Protein AF-A0A0F8XKJ1-F1 (afdb_monomer_lite)

Radius of gyration: 26.82 Å; chains: 1; bounding box: 61×33×70 Å

Organism: NCBI:txid412755

pLDDT: mean 86.39, std 11.25, range [38.09, 97.25]

Sequence (242 aa):
MKNFGTLEYVLDNYSKTWSWKVTGSRAVSMVSKLIPESWYGEGPNEAIVPDSSENVKHLKWILERYPLDILSKSVWQRKSTISKRPKIILPKTEKLVRVNPGEQFRGKLLNFQKEGLDFLLKSSGNALLADEMGLGKTVQTLAYLASEKQAFPALVVAPLVTLNNWQREIGKFMKRKSRNGRLVENEVPTSTIIRRGKAEELGKFDFYIINYDLLFKRLNDLSQLDIRTIVCDEVQNLRSKT

Secondary structure (DSSP, 8-state):
-----EEEEEE-TTT-SEEEEEESHHHHHHHHHH-TT-EE-SSTTEEEEE--HHHHHHHHHHHHHS--EESSHHHHHHHHTTT-PPP--PPP-PPP--PPPPTTB-S---HHHHHHHHHHHHTTT-----PPTTS-HHHHHHHHHHH-TT--SEEEEE-TTTHHHHHHHHHHHB--B-TTS-B-TTPPPPEEEE---S--PPP--SEEEEEHHHHTTTHHHHTTS---EEEETTGGGGG---

Structure (mmCIF, N/CA/C/O backbone):
data_AF-A0A0F8XKJ1-F1
#
_entry.id   AF-A0A0F8XKJ1-F1
#
loop_
_atom_site.group_PDB
_atom_site.id
_atom_site.type_symbol
_atom_site.label_atom_id
_atom_site.label_alt_id
_atom_site.label_comp_id
_atom_site.label_asym_id
_atom_site.label_entity_id
_atom_site.label_seq_id
_atom_site.pdbx_PDB_ins_code
_atom_site.Cartn_x
_atom_site.Cartn_y
_atom_site.Cartn_z
_atom_site.occupancy
_atom_site.B_iso_or_equiv
_atom_site.auth_seq_id
_atom_site.auth_comp_id
_atom_site.auth_asym_id
_atom_site.auth_atom_id
_atom_site.pdbx_PDB_model_num
ATOM 1 N N . MET A 1 1 ? 40.646 6.906 -35.166 1.00 49.91 1 MET A N 1
ATOM 2 C CA . MET A 1 1 ? 39.868 5.814 -34.537 1.00 49.91 1 MET A CA 1
ATOM 3 C C . MET A 1 1 ? 39.286 4.979 -35.665 1.00 49.91 1 MET A C 1
ATOM 5 O O . MET A 1 1 ? 38.701 5.567 -36.563 1.00 49.91 1 MET A O 1
ATOM 9 N N . LYS A 1 2 ? 39.546 3.666 -35.722 1.00 56.91 2 LYS A N 1
ATOM 10 C CA . LYS A 1 2 ? 39.001 2.825 -36.802 1.00 56.91 2 LYS A CA 1
ATOM 11 C C . LYS A 1 2 ? 37.492 2.717 -36.602 1.00 56.91 2 LYS A C 1
ATOM 13 O O . LYS A 1 2 ? 37.061 2.283 -35.541 1.00 56.91 2 LYS A O 1
ATOM 18 N N . ASN A 1 3 ? 36.728 3.149 -37.596 1.00 64.56 3 ASN A N 1
ATOM 19 C CA . ASN A 1 3 ? 35.278 3.053 -37.592 1.00 64.56 3 ASN A CA 1
ATOM 20 C C . ASN A 1 3 ? 34.878 1.568 -37.575 1.00 64.56 3 ASN A C 1
ATOM 22 O O . ASN A 1 3 ? 35.320 0.811 -38.442 1.00 64.56 3 ASN A O 1
ATOM 26 N N . PHE A 1 4 ? 34.129 1.126 -36.561 1.00 78.69 4 PHE A N 1
ATOM 27 C CA . PHE A 1 4 ? 33.754 -0.288 -36.414 1.00 78.69 4 PHE A CA 1
ATOM 28 C C . PHE A 1 4 ? 32.542 -0.669 -37.271 1.00 78.69 4 PHE A C 1
ATOM 30 O O . PHE A 1 4 ? 32.285 -1.863 -37.455 1.00 78.69 4 PHE A O 1
ATOM 37 N N . GLY A 1 5 ? 31.838 0.329 -37.809 1.00 88.25 5 GLY A N 1
ATOM 38 C CA . GLY A 1 5 ? 30.607 0.151 -38.559 1.00 88.25 5 GLY A CA 1
ATOM 39 C C . GLY A 1 5 ? 29.685 1.359 -38.447 1.00 88.25 5 GLY A C 1
ATOM 40 O O . GLY A 1 5 ? 30.011 2.330 -37.765 1.00 88.25 5 GLY A O 1
ATOM 41 N N . THR A 1 6 ? 28.515 1.286 -39.077 1.00 91.94 6 THR A N 1
ATOM 42 C CA . THR A 1 6 ? 27.477 2.319 -38.959 1.00 91.94 6 THR A CA 1
ATOM 43 C C . THR A 1 6 ? 26.199 1.761 -38.346 1.00 91.94 6 THR A C 1
ATOM 45 O O . THR A 1 6 ? 25.923 0.564 -38.439 1.00 91.94 6 THR A O 1
ATOM 48 N N . LEU A 1 7 ? 25.420 2.640 -37.716 1.00 93.19 7 LEU A N 1
ATOM 49 C CA . LEU A 1 7 ? 24.068 2.360 -37.241 1.00 93.19 7 LEU A CA 1
ATOM 50 C C . LEU A 1 7 ? 23.087 3.327 -37.908 1.00 93.19 7 LEU A C 1
ATOM 52 O O . LEU A 1 7 ? 23.176 4.548 -37.733 1.00 93.19 7 LEU A O 1
ATOM 56 N N . GLU A 1 8 ? 22.128 2.776 -38.637 1.00 94.44 8 GLU A N 1
ATOM 57 C CA . GLU A 1 8 ? 21.117 3.520 -39.384 1.00 94.44 8 GLU A CA 1
ATOM 58 C C . GLU A 1 8 ? 19.715 2.997 -39.059 1.00 94.44 8 GLU A C 1
ATOM 60 O O . GLU A 1 8 ? 19.527 1.812 -38.806 1.00 94.44 8 GLU A O 1
ATOM 65 N N . TYR A 1 9 ? 18.722 3.881 -39.052 1.00 94.12 9 TYR A N 1
ATOM 66 C CA . TYR A 1 9 ? 17.318 3.518 -38.906 1.00 94.12 9 TYR A CA 1
ATOM 67 C C . TYR A 1 9 ? 16.657 3.510 -40.282 1.00 94.12 9 TYR A C 1
ATOM 69 O O . TYR A 1 9 ? 16.503 4.567 -40.897 1.00 94.12 9 TYR A O 1
ATOM 77 N N . VAL A 1 10 ? 16.289 2.327 -40.762 1.00 92.75 10 VAL A N 1
ATOM 78 C CA . VAL A 1 10 ? 15.821 2.108 -42.136 1.00 92.75 10 VAL A CA 1
ATOM 79 C C . VAL A 1 10 ? 14.485 1.379 -42.148 1.00 92.75 10 VAL A C 1
ATOM 81 O O . VAL A 1 10 ? 14.165 0.628 -41.228 1.00 92.75 10 VAL A O 1
ATOM 84 N N . LEU A 1 11 ? 13.700 1.596 -43.199 1.00 91.38 11 LEU A N 1
ATOM 85 C CA . LEU A 1 11 ? 12.556 0.745 -43.496 1.00 91.38 11 LEU A CA 1
ATOM 86 C C . LEU A 1 11 ? 13.080 -0.517 -44.180 1.00 91.38 11 LEU A C 1
ATOM 88 O O . LEU A 1 11 ? 13.622 -0.435 -45.280 1.00 91.38 11 LEU A O 1
ATOM 92 N N . ASP A 1 12 ? 12.955 -1.661 -43.519 1.00 87.69 12 ASP A N 1
ATOM 93 C CA . ASP A 1 12 ? 13.440 -2.920 -44.070 1.00 87.69 12 ASP A CA 1
ATOM 94 C C . ASP A 1 12 ? 12.555 -3.396 -45.235 1.00 87.69 12 ASP A C 1
ATOM 96 O O . ASP A 1 12 ? 11.321 -3.400 -45.159 1.00 87.69 12 ASP A O 1
ATOM 100 N N . ASN A 1 13 ? 13.200 -3.818 -46.322 1.00 82.62 13 ASN A N 1
ATOM 101 C CA . ASN A 1 13 ? 12.533 -4.204 -47.561 1.00 82.62 13 ASN A CA 1
ATOM 102 C C . ASN A 1 13 ? 11.745 -5.513 -47.424 1.00 82.62 13 ASN A C 1
ATOM 104 O O . ASN A 1 13 ? 10.727 -5.659 -48.111 1.00 82.62 13 ASN A O 1
ATOM 108 N N . TYR A 1 14 ? 12.180 -6.414 -46.536 1.00 82.44 14 TYR A N 1
ATOM 109 C CA . TYR A 1 14 ? 11.590 -7.739 -46.334 1.00 82.44 14 TYR A CA 1
ATOM 110 C C . TYR A 1 14 ? 10.446 -7.713 -45.322 1.00 82.44 14 TYR A C 1
ATOM 112 O O . TYR A 1 14 ? 9.316 -8.063 -45.653 1.00 82.44 14 TYR A O 1
ATOM 120 N N . SER A 1 15 ? 10.715 -7.250 -44.103 1.00 81.50 15 SER A N 1
ATOM 121 C CA . SER A 1 15 ? 9.719 -7.177 -43.030 1.00 81.50 15 SER A CA 1
ATOM 122 C C . SER A 1 15 ? 8.726 -6.026 -43.202 1.00 81.50 15 SER A C 1
ATOM 124 O O . SER A 1 15 ? 7.693 -6.020 -42.539 1.00 81.50 15 SER A O 1
ATOM 126 N N . LYS A 1 16 ? 9.024 -5.035 -44.061 1.00 87.81 16 LYS A N 1
ATOM 127 C CA . LYS A 1 16 ? 8.255 -3.783 -44.205 1.00 87.81 16 LYS A CA 1
ATOM 128 C C . LYS A 1 16 ? 8.094 -3.016 -42.887 1.00 87.81 16 LYS A C 1
ATOM 130 O O . LYS A 1 16 ? 7.163 -2.226 -42.732 1.00 87.81 16 LYS A O 1
ATOM 135 N N . THR A 1 17 ? 9.014 -3.217 -41.943 1.00 87.94 17 THR A N 1
ATOM 136 C CA . THR A 1 17 ? 9.026 -2.532 -40.647 1.00 87.94 17 THR A CA 1
ATOM 137 C C . THR A 1 17 ? 10.259 -1.655 -40.497 1.00 87.94 17 THR A C 1
ATOM 139 O O . THR A 1 17 ? 11.310 -1.906 -41.088 1.00 87.94 17 THR A O 1
ATOM 142 N N . TRP A 1 18 ? 10.130 -0.589 -39.709 1.00 92.00 18 TRP A N 1
ATOM 143 C CA . TRP A 1 18 ? 11.277 0.235 -39.360 1.00 92.00 18 TRP A CA 1
ATOM 144 C C . TRP A 1 18 ? 12.200 -0.525 -38.409 1.00 92.00 18 TRP A C 1
ATOM 146 O O . TRP A 1 18 ? 11.775 -0.952 -37.338 1.00 92.00 18 TRP A O 1
ATOM 156 N N . SER A 1 19 ? 13.459 -0.664 -38.804 1.00 93.31 19 SER A N 1
ATOM 157 C CA . SER A 1 19 ? 14.461 -1.471 -38.115 1.00 93.31 19 SER A CA 1
ATOM 158 C C . SER A 1 19 ? 15.811 -0.760 -38.071 1.00 93.31 19 SER A C 1
ATOM 160 O O . SER A 1 19 ? 16.078 0.203 -38.795 1.00 93.31 19 SER A O 1
ATOM 162 N N . TRP A 1 20 ? 16.685 -1.242 -37.197 1.00 93.81 20 TRP A N 1
ATOM 163 C CA . TRP A 1 20 ? 18.060 -0.782 -37.088 1.00 93.81 20 TRP A CA 1
ATOM 164 C C . TRP A 1 20 ? 18.955 -1.599 -38.013 1.00 93.81 20 TRP A C 1
ATOM 166 O O . TRP A 1 20 ? 19.125 -2.798 -37.816 1.00 93.81 20 TRP A O 1
ATOM 176 N N . LYS A 1 21 ? 19.559 -0.948 -39.002 1.00 94.38 21 LYS A N 1
ATOM 177 C CA . LYS A 1 21 ? 20.597 -1.536 -39.845 1.00 94.38 21 LYS A CA 1
ATOM 178 C C . LYS A 1 21 ? 21.962 -1.243 -39.241 1.00 94.38 21 LYS A C 1
ATOM 180 O O . LYS A 1 21 ? 22.340 -0.083 -39.064 1.00 94.38 21 LYS A O 1
ATOM 185 N N . VAL A 1 22 ? 22.699 -2.303 -38.946 1.00 93.31 22 VAL A N 1
ATOM 186 C CA . VAL A 1 22 ? 24.084 -2.259 -38.485 1.00 93.31 22 VAL A CA 1
ATOM 187 C C . VAL A 1 22 ? 24.979 -2.722 -39.619 1.00 93.31 22 VAL A C 1
ATOM 189 O O . VAL A 1 22 ? 24.785 -3.815 -40.147 1.00 93.31 22 VAL A O 1
ATOM 192 N N . THR A 1 23 ? 25.971 -1.915 -39.981 1.00 92.12 23 THR A N 1
ATOM 193 C CA . THR A 1 23 ? 26.965 -2.289 -40.993 1.00 92.12 23 THR A CA 1
ATOM 194 C C . THR A 1 23 ? 28.334 -2.516 -40.363 1.00 92.12 23 THR A C 1
ATOM 196 O O . THR A 1 23 ? 28.631 -1.975 -39.301 1.00 92.12 23 THR A O 1
ATOM 199 N N . GLY A 1 24 ? 29.183 -3.301 -41.023 1.00 90.25 24 GLY A N 1
ATOM 200 C CA . GLY A 1 24 ? 30.565 -3.559 -40.615 1.00 90.25 24 GLY A CA 1
ATOM 201 C C . GLY A 1 24 ? 30.759 -4.964 -40.051 1.00 90.25 24 GLY A C 1
ATOM 202 O O . GLY A 1 24 ? 30.045 -5.404 -39.155 1.00 90.25 24 GLY A O 1
ATOM 203 N N . SER A 1 25 ? 31.774 -5.670 -40.549 1.00 86.81 25 SER A N 1
ATOM 204 C CA . SER A 1 25 ? 31.994 -7.100 -40.275 1.00 86.81 25 SER A CA 1
ATOM 205 C C . SER A 1 25 ? 32.060 -7.451 -38.783 1.00 86.81 25 SER A C 1
ATOM 207 O O . SER A 1 25 ? 31.468 -8.432 -38.334 1.00 86.81 25 SER A O 1
ATOM 209 N N . ARG A 1 26 ? 32.748 -6.626 -37.981 1.00 85.81 26 ARG A N 1
ATOM 210 C CA . ARG A 1 26 ? 32.832 -6.816 -36.524 1.00 85.81 26 ARG A CA 1
ATOM 211 C C . ARG A 1 26 ? 31.513 -6.501 -35.826 1.00 85.81 26 ARG A C 1
ATOM 213 O O . ARG A 1 26 ? 31.104 -7.269 -34.963 1.00 85.81 26 ARG A O 1
ATOM 220 N N . ALA A 1 27 ? 30.863 -5.399 -36.194 1.00 87.44 27 ALA A N 1
ATOM 221 C CA . ALA A 1 27 ? 29.593 -4.980 -35.609 1.00 87.44 27 ALA A CA 1
ATOM 222 C C . ALA A 1 27 ? 28.499 -6.029 -35.847 1.00 87.44 27 ALA A C 1
ATOM 224 O O . ALA A 1 27 ? 27.849 -6.468 -34.902 1.00 87.44 27 ALA A O 1
ATOM 225 N N . VAL A 1 28 ? 28.395 -6.517 -37.082 1.00 90.25 28 VAL A N 1
ATOM 226 C CA . VAL A 1 28 ? 27.463 -7.574 -37.492 1.00 90.25 28 VAL A CA 1
ATOM 227 C C . VAL A 1 28 ? 27.710 -8.877 -36.741 1.00 90.25 28 VAL A C 1
ATOM 229 O O . VAL A 1 28 ? 26.765 -9.460 -36.221 1.00 90.25 28 VAL A O 1
ATOM 232 N N . SER A 1 29 ? 28.969 -9.304 -36.595 1.00 88.19 29 SER A N 1
ATOM 233 C CA . SER A 1 29 ? 29.293 -10.519 -35.833 1.00 88.19 29 SER A CA 1
ATOM 234 C C . SER A 1 29 ? 28.916 -10.423 -34.349 1.00 88.19 29 SER A C 1
ATOM 236 O O . SER A 1 29 ? 28.619 -11.436 -33.720 1.00 88.19 29 SER A O 1
ATOM 238 N N . MET A 1 30 ? 28.944 -9.226 -33.761 1.00 86.88 30 MET A N 1
ATOM 239 C CA . MET A 1 30 ? 28.519 -9.026 -32.373 1.00 86.88 30 MET A CA 1
ATOM 240 C C . MET A 1 30 ? 27.003 -8.978 -32.247 1.00 86.88 30 MET A C 1
ATOM 242 O O . MET A 1 30 ? 26.455 -9.583 -31.329 1.00 86.88 30 MET A O 1
ATOM 246 N N . VAL A 1 31 ? 26.336 -8.286 -33.171 1.00 90.25 31 VAL A N 1
ATOM 247 C CA . VAL A 1 31 ? 24.874 -8.215 -33.235 1.00 90.25 31 VAL A CA 1
ATOM 248 C C . VAL A 1 31 ? 24.283 -9.612 -33.386 1.00 90.25 31 VAL A C 1
ATOM 250 O O . VAL A 1 31 ? 23.439 -9.977 -32.576 1.00 90.25 31 VAL A O 1
ATOM 253 N N . SER A 1 32 ? 24.795 -10.433 -34.307 1.00 87.56 32 SER A N 1
ATOM 254 C CA . SER A 1 32 ? 24.291 -11.797 -34.510 1.00 87.56 32 SER A CA 1
ATOM 255 C C . SER A 1 32 ? 24.495 -12.716 -33.301 1.00 87.56 32 SER A C 1
ATOM 257 O O . SER A 1 32 ? 23.738 -13.662 -33.110 1.00 87.56 32 SER A O 1
ATOM 259 N N . LYS A 1 33 ? 25.491 -12.435 -32.450 1.00 87.31 33 LYS A N 1
ATOM 260 C CA . LYS A 1 33 ? 25.722 -13.171 -31.195 1.00 87.31 33 LYS A CA 1
ATOM 261 C C . LYS A 1 33 ? 24.846 -12.694 -30.036 1.00 87.31 33 LYS A C 1
ATOM 263 O O . LYS A 1 33 ? 24.501 -13.500 -29.180 1.00 87.31 33 LYS A O 1
ATOM 268 N N . LEU A 1 34 ? 24.562 -11.393 -29.956 1.00 86.12 34 LEU A N 1
ATOM 269 C CA . LEU A 1 34 ? 23.884 -10.766 -28.811 1.00 86.12 34 LEU A CA 1
ATOM 270 C C . LEU A 1 34 ? 22.382 -10.569 -29.022 1.00 86.12 34 LEU A C 1
ATOM 272 O O . LEU A 1 34 ? 21.647 -10.438 -28.047 1.00 86.12 34 LEU A O 1
ATOM 276 N N . ILE A 1 35 ? 21.932 -10.514 -30.273 1.00 89.94 35 ILE A N 1
ATOM 277 C CA . ILE A 1 35 ? 20.547 -10.242 -30.651 1.00 89.94 35 ILE A CA 1
ATOM 278 C C . ILE A 1 35 ? 20.071 -11.397 -31.541 1.00 89.94 35 ILE A C 1
ATOM 280 O O . ILE A 1 35 ? 20.245 -11.340 -32.760 1.00 89.94 35 ILE A O 1
ATOM 284 N N . PRO A 1 36 ? 19.475 -12.452 -30.953 1.00 84.31 36 PRO A N 1
ATOM 285 C CA . PRO A 1 36 ? 19.014 -13.627 -31.699 1.00 84.31 36 PRO A CA 1
ATOM 286 C C . PRO A 1 36 ? 17.955 -13.308 -32.759 1.00 84.31 36 PRO A C 1
ATOM 288 O O . PRO A 1 36 ? 17.842 -14.016 -33.749 1.00 84.31 36 PRO A O 1
ATOM 291 N N . GLU A 1 37 ? 17.194 -12.230 -32.558 1.00 85.38 37 GLU A N 1
ATOM 292 C CA . GLU A 1 37 ? 16.159 -11.756 -33.484 1.00 85.38 37 GLU A CA 1
ATOM 293 C C . GLU A 1 37 ? 16.720 -11.005 -34.701 1.00 85.38 37 GLU A C 1
ATOM 295 O O . GLU A 1 37 ? 15.951 -10.553 -35.546 1.00 85.38 37 GLU A O 1
ATOM 300 N N . SER A 1 38 ? 18.038 -10.809 -34.780 1.00 90.19 38 SER A N 1
ATOM 301 C CA . SER A 1 38 ? 18.663 -10.133 -35.916 1.00 90.19 38 SER A CA 1
ATOM 302 C C . SER A 1 38 ? 18.853 -11.077 -37.104 1.00 90.19 38 SER A C 1
ATOM 304 O O . SER A 1 38 ? 19.106 -12.269 -36.935 1.00 90.19 38 SER A O 1
ATOM 306 N N . TRP A 1 39 ? 18.771 -10.538 -38.320 1.00 91.12 39 TRP A N 1
ATOM 307 C CA . TRP A 1 39 ? 19.063 -11.271 -39.556 1.00 91.12 39 TRP A CA 1
ATOM 308 C C . TRP A 1 39 ? 20.030 -10.495 -40.445 1.00 91.12 39 TRP A C 1
ATOM 310 O O . TRP A 1 39 ? 20.260 -9.303 -40.249 1.00 91.12 39 TRP A O 1
ATOM 320 N N . TYR A 1 40 ? 20.621 -11.178 -41.423 1.00 89.56 40 TYR A N 1
ATOM 321 C CA . TYR A 1 40 ? 21.516 -10.552 -42.393 1.00 89.56 40 TYR A CA 1
ATOM 322 C C . TYR A 1 40 ? 20.736 -9.703 -43.403 1.00 89.56 40 TYR A C 1
ATOM 324 O O . TYR A 1 40 ? 19.663 -10.102 -43.852 1.00 89.56 40 TYR A O 1
ATOM 332 N N . GLY A 1 41 ? 21.278 -8.530 -43.733 1.00 84.44 41 GLY A N 1
ATOM 333 C CA . GLY A 1 41 ? 20.722 -7.615 -44.732 1.00 84.44 41 GLY A CA 1
ATOM 334 C C . GLY A 1 41 ? 21.048 -8.026 -46.171 1.00 84.44 41 GLY A C 1
ATOM 335 O O . GLY A 1 41 ? 21.247 -9.202 -46.471 1.00 84.44 41 GLY A O 1
ATOM 336 N N . GLU A 1 42 ? 21.127 -7.044 -47.071 1.00 81.31 42 GLU A N 1
ATOM 337 C CA . GLU A 1 42 ? 21.427 -7.281 -48.492 1.00 81.31 42 GLU A CA 1
ATOM 338 C C . GLU A 1 42 ? 22.905 -7.659 -48.715 1.00 81.31 42 GLU A C 1
ATOM 340 O O . GLU A 1 42 ? 23.239 -8.322 -49.697 1.00 81.31 42 GLU A O 1
ATOM 345 N N . GLY A 1 43 ? 23.792 -7.293 -47.779 1.00 81.81 43 GLY A N 1
ATOM 346 C CA . GLY A 1 43 ? 25.209 -7.659 -47.791 1.00 81.81 43 GLY A CA 1
ATOM 347 C C . GLY A 1 43 ? 25.666 -8.517 -46.597 1.00 81.81 43 GLY A C 1
ATOM 348 O O . GLY A 1 43 ? 25.086 -8.460 -45.514 1.00 81.81 43 GLY A O 1
ATOM 349 N N . PRO A 1 44 ? 26.797 -9.245 -46.725 1.00 79.81 44 PRO A N 1
ATOM 350 C CA . PRO A 1 44 ? 27.357 -10.078 -45.647 1.00 79.81 44 PRO A CA 1
ATOM 351 C C . PRO A 1 44 ? 27.872 -9.266 -44.446 1.00 79.81 44 PRO A C 1
ATOM 353 O O . PRO A 1 44 ? 28.117 -9.811 -43.371 1.00 79.81 44 PRO A O 1
ATOM 356 N N . ASN A 1 45 ? 28.049 -7.957 -44.632 1.00 89.00 45 ASN A N 1
ATOM 357 C CA . ASN A 1 45 ? 28.462 -7.012 -43.599 1.00 89.00 45 ASN A CA 1
ATOM 358 C C . ASN A 1 45 ? 27.303 -6.119 -43.152 1.00 89.00 45 ASN A C 1
ATOM 360 O O . ASN A 1 45 ? 27.554 -5.014 -42.670 1.00 89.00 45 ASN A O 1
ATOM 364 N N . GLU A 1 46 ? 26.066 -6.591 -43.293 1.00 90.62 46 GLU A N 1
ATOM 365 C CA . GLU A 1 46 ? 24.865 -5.895 -42.848 1.00 90.62 46 GLU A CA 1
ATOM 366 C C . GLU A 1 46 ? 24.005 -6.813 -41.981 1.00 90.62 46 GLU A C 1
ATOM 368 O O . GLU A 1 46 ? 23.757 -7.966 -42.332 1.00 90.62 46 GLU A O 1
ATOM 373 N N . ALA A 1 47 ? 23.537 -6.291 -40.853 1.00 92.50 47 ALA A N 1
ATOM 374 C CA . ALA A 1 47 ? 22.553 -6.940 -40.002 1.00 92.50 47 ALA A CA 1
ATOM 375 C C . ALA A 1 47 ? 21.374 -6.001 -39.774 1.00 92.50 47 ALA A C 1
ATOM 377 O O . ALA A 1 47 ? 21.559 -4.814 -39.496 1.00 92.50 47 ALA A O 1
ATOM 378 N N . ILE A 1 48 ? 20.170 -6.547 -39.858 1.00 93.62 48 ILE A N 1
ATOM 379 C CA . ILE A 1 48 ? 18.927 -5.872 -39.523 1.00 93.62 48 ILE A CA 1
ATOM 380 C C . ILE A 1 48 ? 18.490 -6.339 -38.139 1.00 93.62 48 ILE A C 1
ATOM 382 O O . ILE A 1 48 ? 18.460 -7.531 -37.836 1.00 93.62 48 ILE A O 1
ATOM 386 N N . VAL A 1 49 ? 18.178 -5.371 -37.287 1.00 93.44 49 VAL A N 1
ATOM 387 C CA . VAL A 1 49 ? 17.745 -5.567 -35.909 1.00 93.44 49 VAL A CA 1
ATOM 388 C C . VAL A 1 49 ? 16.364 -4.931 -35.748 1.00 93.44 49 VAL A C 1
ATOM 390 O O . VAL A 1 49 ? 16.249 -3.710 -35.905 1.00 93.44 49 VAL A O 1
ATOM 393 N N . PRO A 1 50 ? 15.324 -5.708 -35.401 1.00 91.81 50 PRO A N 1
ATOM 394 C CA . PRO A 1 50 ? 13.997 -5.172 -35.122 1.00 91.81 50 PRO A CA 1
ATOM 395 C C . PRO A 1 50 ? 14.020 -4.077 -34.065 1.00 91.81 50 PRO A C 1
ATOM 397 O O . PRO A 1 50 ? 14.723 -4.177 -33.051 1.00 91.81 50 PRO A O 1
ATOM 400 N N . ASP A 1 51 ? 13.205 -3.046 -34.268 1.00 89.94 51 ASP A N 1
ATOM 401 C CA . ASP A 1 51 ? 13.038 -1.976 -33.294 1.00 89.94 51 ASP A CA 1
ATOM 402 C C . ASP A 1 51 ? 12.207 -2.444 -32.088 1.00 89.94 51 ASP A C 1
ATOM 404 O O . ASP A 1 51 ? 10.984 -2.327 -32.052 1.00 89.94 51 ASP A O 1
ATOM 408 N N . SER A 1 52 ? 12.892 -2.972 -31.072 1.00 88.06 52 SER A N 1
ATOM 409 C CA . SER A 1 52 ? 12.313 -3.322 -29.774 1.00 88.06 52 SER A CA 1
ATOM 410 C C . SER A 1 52 ? 13.053 -2.611 -28.639 1.00 88.06 52 SER A C 1
ATOM 412 O O . SER A 1 52 ? 14.234 -2.271 -28.742 1.00 88.06 52 SER A O 1
ATOM 414 N N . SER A 1 53 ? 12.369 -2.389 -27.513 1.00 84.75 53 SER A N 1
ATOM 415 C CA . SER A 1 53 ? 12.987 -1.733 -26.349 1.00 84.75 53 SER A CA 1
ATOM 416 C C . SER A 1 53 ? 14.173 -2.517 -25.767 1.00 84.75 53 SER A C 1
ATOM 418 O O . SER A 1 53 ? 15.054 -1.929 -25.139 1.00 84.75 53 SER A O 1
ATOM 420 N N . GLU A 1 54 ? 14.209 -3.833 -25.977 1.00 85.38 54 GLU A N 1
ATOM 421 C CA . GLU A 1 54 ? 15.300 -4.718 -25.572 1.00 85.38 54 GLU A CA 1
ATOM 422 C C . GLU A 1 54 ? 16.463 -4.652 -26.564 1.00 85.38 54 GLU A C 1
ATOM 424 O O . GLU A 1 54 ? 17.601 -4.396 -26.165 1.00 85.38 54 GLU A O 1
ATOM 429 N N . ASN A 1 55 ? 16.171 -4.715 -27.862 1.00 89.94 55 ASN A N 1
ATOM 430 C CA . ASN A 1 55 ? 17.181 -4.622 -28.914 1.00 89.94 55 ASN A CA 1
ATOM 431 C C . ASN A 1 55 ? 17.884 -3.256 -28.910 1.00 89.94 55 ASN A C 1
ATOM 433 O O . ASN A 1 55 ? 19.105 -3.189 -29.046 1.00 89.94 55 ASN A O 1
ATOM 437 N N . VAL A 1 56 ? 17.162 -2.164 -28.638 1.00 89.19 56 VAL A N 1
ATOM 438 C CA . VAL A 1 56 ? 17.758 -0.826 -28.466 1.00 89.19 56 VAL A CA 1
ATOM 439 C C . VAL A 1 56 ? 18.725 -0.780 -27.271 1.00 89.19 56 VAL A C 1
ATOM 441 O O . VAL A 1 56 ? 19.749 -0.095 -27.343 1.00 89.19 56 VAL A O 1
ATOM 444 N N . LYS A 1 57 ? 18.467 -1.527 -26.184 1.00 87.62 57 LYS A N 1
ATOM 445 C CA . LYS A 1 57 ? 19.415 -1.646 -25.056 1.00 87.62 57 LYS A CA 1
ATOM 446 C C . LYS A 1 57 ? 20.661 -2.430 -25.458 1.00 87.62 57 LYS A C 1
ATOM 448 O O . LYS A 1 57 ? 21.765 -1.984 -25.150 1.00 87.62 57 LYS A O 1
ATOM 453 N N . HIS A 1 58 ? 20.502 -3.548 -26.165 1.00 88.19 58 HIS A N 1
ATOM 454 C CA . HIS A 1 58 ? 21.633 -4.334 -26.665 1.00 88.19 58 HIS A CA 1
ATOM 455 C C . HIS A 1 58 ? 22.505 -3.522 -27.632 1.00 88.19 58 HIS A C 1
ATOM 457 O O . HIS A 1 58 ? 23.723 -3.475 -27.463 1.00 88.19 58 HIS A O 1
ATOM 463 N N . LEU A 1 59 ? 21.899 -2.787 -28.570 1.00 89.88 59 LEU A N 1
ATOM 464 C CA . LEU A 1 59 ? 22.615 -1.872 -29.466 1.00 89.88 59 LEU A CA 1
ATOM 465 C C . LEU A 1 59 ? 23.361 -0.777 -28.696 1.00 89.88 59 LEU A C 1
ATOM 467 O O . LEU A 1 59 ? 24.497 -0.446 -29.035 1.00 89.88 59 LEU A O 1
ATOM 471 N N . LYS A 1 60 ? 22.765 -0.246 -27.623 1.00 88.81 60 LYS A N 1
ATOM 472 C CA . LYS A 1 60 ? 23.411 0.756 -26.766 1.00 88.81 60 LYS A CA 1
ATOM 473 C C . LYS A 1 60 ? 24.659 0.197 -26.078 1.00 88.81 60 LYS A C 1
ATOM 475 O O . LYS A 1 60 ? 25.686 0.866 -26.069 1.00 88.81 60 LYS A O 1
ATOM 480 N N . TRP A 1 61 ? 24.602 -1.029 -25.563 1.00 85.94 61 TRP A N 1
ATOM 481 C CA . TRP A 1 61 ? 25.771 -1.701 -24.980 1.00 85.94 61 TRP A CA 1
ATOM 482 C C . TRP A 1 61 ? 26.872 -1.975 -26.004 1.00 85.94 61 TRP A C 1
ATOM 484 O O . TRP A 1 61 ? 28.054 -1.831 -25.690 1.00 85.94 61 TRP A O 1
ATOM 494 N N . ILE A 1 62 ? 26.498 -2.355 -27.230 1.00 86.31 62 ILE A N 1
ATOM 495 C CA . ILE A 1 62 ? 27.461 -2.542 -28.320 1.00 86.31 62 ILE A CA 1
ATOM 496 C C . ILE A 1 62 ? 28.164 -1.215 -28.621 1.00 86.31 62 ILE A C 1
ATOM 498 O O . ILE A 1 62 ? 29.390 -1.197 -28.658 1.00 86.31 62 ILE A O 1
ATOM 502 N N . LEU A 1 63 ? 27.421 -0.109 -28.742 1.00 86.44 63 LEU A N 1
ATOM 503 C CA . LEU A 1 63 ? 27.968 1.232 -28.996 1.00 86.44 63 LEU A CA 1
ATOM 504 C C . LEU A 1 63 ? 28.921 1.731 -27.900 1.00 86.44 63 LEU A C 1
ATOM 506 O O . LEU A 1 63 ? 29.877 2.440 -28.205 1.00 86.44 63 LEU A O 1
ATOM 510 N N . GLU A 1 64 ? 28.679 1.371 -26.636 1.00 84.12 64 GLU A N 1
ATOM 511 C CA . GLU A 1 64 ? 29.553 1.730 -25.507 1.00 84.12 64 GLU A CA 1
ATOM 512 C C . GLU A 1 64 ? 30.914 1.020 -25.566 1.00 84.12 64 GLU A C 1
ATOM 514 O O . GLU A 1 64 ? 31.921 1.574 -25.125 1.00 84.12 64 GLU A O 1
ATOM 519 N N . ARG A 1 65 ? 30.962 -0.200 -26.116 1.00 81.56 65 ARG A N 1
ATOM 520 C CA . ARG A 1 65 ? 32.195 -0.999 -26.237 1.00 81.56 65 ARG A CA 1
ATOM 521 C C . ARG A 1 65 ? 32.879 -0.850 -27.596 1.00 81.56 65 ARG A C 1
ATOM 523 O O . ARG A 1 65 ? 34.100 -0.950 -27.682 1.00 81.56 65 ARG A O 1
ATOM 530 N N . TYR A 1 66 ? 32.097 -0.617 -28.645 1.00 84.25 66 TYR A N 1
ATOM 531 C CA . TYR A 1 66 ? 32.529 -0.533 -30.035 1.00 84.25 66 TYR A CA 1
ATOM 532 C C . TYR A 1 66 ? 31.828 0.656 -30.693 1.00 84.25 66 TYR A C 1
ATOM 534 O O . TYR A 1 66 ? 30.678 0.531 -31.117 1.00 84.25 66 TYR A O 1
ATOM 542 N N . PRO A 1 67 ? 32.493 1.818 -30.773 1.00 83.00 67 PRO A N 1
ATOM 543 C CA . PRO A 1 67 ? 31.871 3.015 -31.315 1.00 83.00 67 PRO A CA 1
ATOM 544 C C . PRO A 1 67 ? 31.538 2.807 -32.798 1.00 83.00 67 PRO A C 1
ATOM 546 O O . PRO A 1 67 ? 32.432 2.583 -33.618 1.00 83.00 67 PRO A O 1
ATOM 549 N N . LEU A 1 68 ? 30.242 2.867 -33.117 1.00 86.81 68 LEU A N 1
ATOM 550 C CA . LEU A 1 68 ? 29.714 2.889 -34.482 1.00 86.81 68 LEU A CA 1
ATOM 551 C C . LEU A 1 68 ? 29.304 4.315 -34.838 1.00 86.81 68 LEU A C 1
ATOM 553 O O . LEU A 1 68 ? 28.819 5.065 -33.983 1.00 86.81 68 LEU A O 1
ATOM 557 N N . ASP A 1 69 ? 29.412 4.657 -36.114 1.00 89.06 69 ASP A N 1
ATOM 558 C CA . ASP A 1 69 ? 28.904 5.924 -36.618 1.00 89.06 69 ASP A CA 1
ATOM 559 C C . ASP A 1 69 ? 27.383 5.878 -36.745 1.00 89.06 69 ASP A C 1
ATOM 561 O O . ASP A 1 69 ? 26.802 5.171 -37.571 1.00 89.06 69 ASP A O 1
ATOM 565 N N . ILE A 1 70 ? 26.721 6.662 -35.901 1.00 90.12 70 ILE A N 1
ATOM 566 C CA . ILE A 1 70 ? 25.267 6.763 -35.883 1.00 90.12 70 ILE A CA 1
ATOM 567 C C . ILE A 1 70 ? 24.848 7.737 -36.984 1.00 90.12 70 ILE A C 1
ATOM 569 O O . ILE A 1 70 ? 25.024 8.951 -36.844 1.00 90.12 70 ILE A O 1
ATOM 573 N N . LEU A 1 71 ? 24.270 7.208 -38.061 1.00 90.69 71 LEU A N 1
ATOM 574 C CA . LEU A 1 71 ? 23.762 8.002 -39.182 1.00 90.69 71 LEU A CA 1
ATOM 575 C C . LEU A 1 71 ? 22.418 8.648 -38.817 1.00 90.69 71 LEU A C 1
ATOM 577 O O . LEU A 1 71 ? 22.203 9.839 -39.034 1.00 90.69 71 LEU A O 1
ATOM 581 N N . SER A 1 72 ? 21.542 7.907 -38.133 1.00 90.69 72 SER A N 1
ATOM 582 C CA . SER A 1 72 ? 20.209 8.378 -37.721 1.00 90.69 72 SER A CA 1
ATOM 583 C C . SER A 1 72 ? 20.198 8.968 -36.301 1.00 90.69 72 SER A C 1
ATOM 585 O O . SER A 1 72 ? 19.421 8.541 -35.440 1.00 90.69 72 SER A O 1
ATOM 587 N N . LYS A 1 73 ? 21.057 9.968 -36.036 1.00 87.44 73 LYS A N 1
ATOM 588 C CA . LYS A 1 73 ? 21.308 10.529 -34.686 1.00 87.44 73 LYS A CA 1
ATOM 589 C C . LYS A 1 73 ? 20.037 10.951 -33.942 1.00 87.44 73 LYS A C 1
ATOM 591 O O . LYS A 1 73 ? 19.874 10.593 -32.779 1.00 87.44 73 LYS A O 1
ATOM 596 N N . SER A 1 74 ? 19.112 11.651 -34.599 1.00 85.56 74 SER A N 1
ATOM 597 C CA . SER A 1 74 ? 17.874 12.142 -33.970 1.00 85.56 74 SER A CA 1
ATOM 598 C C . SER A 1 74 ? 16.906 11.017 -33.584 1.00 85.56 74 SER A C 1
ATOM 600 O O . SER A 1 74 ? 16.205 11.103 -32.576 1.00 85.56 74 SER A O 1
ATOM 602 N N . VAL A 1 75 ? 16.847 9.939 -34.374 1.00 87.88 75 VAL A N 1
ATOM 603 C CA . VAL A 1 75 ? 16.029 8.757 -34.053 1.00 87.88 75 VAL A CA 1
ATOM 604 C C . VAL A 1 75 ? 16.674 7.979 -32.911 1.00 87.88 75 VAL A C 1
ATOM 606 O O . VAL A 1 75 ? 15.992 7.631 -31.945 1.00 87.88 75 VAL A O 1
ATOM 609 N N . TRP A 1 76 ? 17.993 7.788 -32.984 1.00 89.19 76 TRP A N 1
ATOM 610 C CA . TRP A 1 76 ? 18.764 7.128 -31.937 1.00 89.19 76 TRP A CA 1
ATOM 611 C C . TRP A 1 76 ? 18.628 7.849 -30.603 1.00 89.19 76 TRP A C 1
ATOM 613 O O . TRP A 1 76 ? 18.325 7.214 -29.599 1.00 89.19 76 TRP A O 1
ATOM 623 N N . GLN A 1 77 ? 18.769 9.175 -30.572 1.00 85.69 77 GLN A N 1
ATOM 624 C CA . GLN A 1 77 ? 18.569 9.961 -29.356 1.00 85.69 77 GLN A CA 1
ATOM 625 C C . GLN A 1 77 ? 17.166 9.745 -28.782 1.00 85.69 77 GLN A C 1
ATOM 627 O O . GLN A 1 77 ? 17.045 9.414 -27.608 1.00 85.69 77 GLN A O 1
ATOM 632 N N . ARG A 1 78 ? 16.099 9.823 -29.585 1.00 84.44 78 ARG A N 1
ATOM 633 C CA . ARG A 1 78 ? 14.730 9.600 -29.082 1.00 84.44 78 ARG A CA 1
ATOM 634 C C . ARG A 1 78 ? 14.529 8.200 -28.493 1.00 84.44 78 ARG A C 1
ATOM 636 O O . ARG A 1 78 ? 13.978 8.078 -27.403 1.00 84.44 78 ARG A O 1
ATOM 643 N N . LYS A 1 79 ? 15.003 7.155 -29.176 1.00 83.44 79 LYS A N 1
ATOM 644 C CA . LYS A 1 79 ? 14.774 5.755 -28.778 1.00 83.44 79 LYS A CA 1
ATOM 645 C C . LYS A 1 79 ? 15.721 5.269 -27.672 1.00 83.44 79 LYS A C 1
ATOM 647 O O . LYS A 1 79 ? 15.290 4.552 -26.776 1.00 83.44 79 LYS A O 1
ATOM 652 N N . SER A 1 80 ? 16.974 5.725 -27.655 1.00 77.12 80 SER A N 1
ATOM 653 C CA . SER A 1 80 ? 17.964 5.384 -26.612 1.00 77.12 80 SER A CA 1
ATOM 654 C C . SER A 1 80 ? 17.746 6.117 -25.280 1.00 77.12 80 SER A C 1
ATOM 656 O O . SER A 1 80 ? 18.281 5.695 -24.247 1.00 77.12 80 SER A O 1
ATOM 658 N N . THR A 1 81 ? 16.952 7.197 -25.284 1.00 68.38 81 THR A N 1
ATOM 659 C CA . THR A 1 81 ? 16.615 7.985 -24.082 1.00 68.38 81 THR A CA 1
ATOM 660 C C . THR A 1 81 ? 15.440 7.394 -23.292 1.00 68.38 81 THR A C 1
ATOM 662 O O . THR A 1 81 ? 15.160 7.856 -22.183 1.00 68.38 81 THR A O 1
ATOM 665 N N . ILE A 1 82 ? 14.819 6.304 -23.766 1.00 57.19 82 ILE A N 1
ATOM 666 C CA . ILE A 1 82 ? 13.827 5.516 -23.009 1.00 57.19 82 ILE A CA 1
ATOM 667 C C . ILE A 1 82 ? 14.544 4.655 -21.950 1.00 57.19 82 ILE A C 1
ATOM 669 O O . ILE A 1 82 ? 14.484 3.432 -21.940 1.00 57.19 82 ILE A O 1
ATOM 673 N N . SER A 1 83 ? 15.318 5.302 -21.080 1.00 54.25 83 SER A N 1
ATOM 674 C CA . SER A 1 83 ? 15.763 4.774 -19.788 1.00 54.25 83 SER A CA 1
ATOM 675 C C . SER A 1 83 ? 16.398 5.881 -18.941 1.00 54.25 83 SER A C 1
ATOM 677 O O . SER A 1 83 ? 17.420 5.685 -18.286 1.00 54.25 83 SER A O 1
ATOM 679 N N . LYS A 1 84 ? 15.815 7.084 -18.915 1.00 49.66 84 LYS A N 1
ATOM 680 C CA . LYS A 1 84 ? 15.915 7.861 -17.679 1.00 49.66 84 LYS A CA 1
ATOM 681 C C . LYS A 1 84 ? 14.857 7.277 -16.760 1.00 49.66 84 LYS A C 1
ATOM 683 O O . LYS A 1 84 ? 13.722 7.740 -16.761 1.00 49.66 84 LYS A O 1
ATOM 688 N N . ARG A 1 85 ? 15.224 6.255 -15.973 1.00 52.62 85 ARG A N 1
ATOM 689 C CA . ARG A 1 85 ? 14.545 6.093 -14.681 1.00 52.62 85 ARG A CA 1
ATOM 690 C C . ARG A 1 85 ? 14.556 7.497 -14.072 1.00 52.62 85 ARG A C 1
ATOM 692 O O . ARG A 1 85 ? 15.650 8.077 -14.037 1.00 52.62 85 ARG A O 1
ATOM 699 N N . PRO A 1 86 ? 13.403 8.096 -13.727 1.00 50.59 86 PRO A N 1
ATOM 700 C CA . PRO A 1 86 ? 13.419 9.386 -13.059 1.00 50.59 86 PRO A CA 1
ATOM 701 C C . PRO A 1 86 ? 14.439 9.262 -11.932 1.00 50.59 86 PRO A C 1
ATOM 703 O O . PRO A 1 86 ? 14.414 8.270 -11.197 1.00 50.59 86 PRO A O 1
ATOM 706 N N . LYS A 1 87 ? 15.422 10.175 -11.884 1.00 48.75 87 LYS A N 1
ATOM 707 C CA . LYS A 1 87 ? 16.339 10.228 -10.742 1.00 48.75 87 LYS A CA 1
ATOM 708 C C . LYS A 1 87 ? 15.426 10.211 -9.529 1.00 48.75 87 LYS A C 1
ATOM 710 O O . LYS A 1 87 ? 14.562 11.080 -9.438 1.00 48.75 87 LYS A O 1
ATOM 715 N N . ILE A 1 88 ? 15.570 9.197 -8.679 1.00 55.16 88 ILE A N 1
ATOM 716 C CA . ILE A 1 88 ? 14.848 9.149 -7.417 1.00 55.16 88 ILE A CA 1
ATOM 717 C C . ILE A 1 88 ? 15.303 10.415 -6.703 1.00 55.16 88 ILE A C 1
ATOM 719 O O . ILE A 1 88 ? 16.455 10.511 -6.279 1.00 55.16 88 ILE A O 1
ATOM 723 N N . ILE A 1 89 ? 14.447 11.434 -6.694 1.00 56.19 89 ILE A N 1
ATOM 724 C CA . ILE A 1 89 ? 14.642 12.583 -5.831 1.00 56.19 89 ILE A CA 1
ATOM 725 C C . ILE A 1 89 ? 14.409 11.981 -4.463 1.00 56.19 89 ILE A C 1
ATOM 727 O O . ILE A 1 89 ? 13.267 11.739 -4.080 1.00 56.19 89 ILE A O 1
ATOM 731 N N . LEU A 1 90 ? 15.499 11.618 -3.790 1.00 54.00 90 LEU A N 1
ATOM 732 C CA . LEU A 1 90 ? 15.412 11.241 -2.396 1.00 54.00 90 LEU A CA 1
ATOM 733 C C . LEU A 1 90 ? 14.793 12.458 -1.710 1.00 54.00 90 LEU A C 1
ATOM 735 O O . LEU A 1 90 ? 15.371 13.550 -1.822 1.00 54.00 90 LEU A O 1
ATOM 739 N N . PRO A 1 91 ? 13.605 12.328 -1.092 1.00 56.91 91 PRO A N 1
ATOM 740 C CA . PRO A 1 91 ? 13.085 13.416 -0.291 1.00 56.91 91 PRO A CA 1
ATOM 741 C C . PRO A 1 91 ? 14.196 13.795 0.686 1.00 56.91 91 PRO A C 1
ATOM 743 O O . PRO A 1 91 ? 14.864 12.917 1.241 1.00 56.91 91 PRO A O 1
ATOM 746 N N . LYS A 1 92 ? 14.464 15.100 0.826 1.00 58.03 92 LYS A N 1
ATOM 747 C CA . LYS A 1 92 ? 15.377 15.575 1.869 1.00 58.03 92 LYS A CA 1
ATOM 748 C C . LYS A 1 92 ? 14.931 14.897 3.157 1.00 58.03 92 LYS A C 1
ATOM 750 O O . LYS A 1 92 ? 13.736 14.915 3.442 1.00 58.03 92 LYS A O 1
ATOM 755 N N . THR A 1 93 ? 15.860 14.265 3.872 1.00 58.81 93 THR A N 1
ATOM 756 C CA . THR A 1 93 ? 15.577 13.576 5.132 1.00 58.81 93 THR A CA 1
ATOM 757 C C . THR A 1 93 ? 15.177 14.622 6.166 1.00 58.81 93 THR A C 1
ATOM 759 O O . THR A 1 93 ? 15.983 15.077 6.975 1.00 58.81 93 THR A O 1
ATOM 762 N N . GLU A 1 94 ? 13.943 15.102 6.074 1.00 67.56 94 GLU A N 1
ATOM 763 C CA . GLU A 1 94 ? 13.345 15.939 7.087 1.00 67.56 94 GLU A CA 1
ATOM 764 C C . GLU A 1 94 ? 13.330 15.129 8.371 1.00 67.56 94 GLU A C 1
ATOM 766 O O . GLU A 1 94 ? 12.987 13.943 8.380 1.00 67.56 94 GLU A O 1
ATOM 771 N N . LYS A 1 95 ? 13.736 15.767 9.465 1.00 82.31 95 LYS A N 1
ATOM 772 C CA . LYS A 1 95 ? 13.680 15.138 10.774 1.00 82.31 95 LYS A CA 1
ATOM 773 C C . LYS A 1 95 ? 12.231 14.719 11.030 1.00 82.31 95 LYS A C 1
ATOM 775 O O . LYS A 1 95 ? 11.331 15.560 10.972 1.00 82.31 95 LYS A O 1
ATOM 780 N N . LEU A 1 96 ? 12.020 13.428 11.270 1.00 84.69 96 LEU A N 1
ATOM 781 C CA . LEU A 1 96 ? 10.697 12.908 11.588 1.00 84.69 96 LEU A CA 1
ATOM 782 C C . LEU A 1 96 ? 10.235 13.490 12.921 1.00 84.69 96 LEU A C 1
ATOM 784 O O . LEU A 1 96 ? 11.015 13.624 13.871 1.00 84.69 96 LEU A O 1
ATOM 788 N N . VAL A 1 97 ? 8.965 13.865 12.969 1.00 90.25 97 VAL A N 1
ATOM 789 C CA . VAL A 1 97 ? 8.319 14.416 14.158 1.00 90.25 97 VAL A CA 1
ATOM 790 C C . VAL A 1 97 ? 7.285 13.416 14.656 1.00 90.25 97 VAL A C 1
ATOM 792 O O . VAL A 1 97 ? 6.765 12.591 13.915 1.00 90.25 97 VAL A O 1
ATOM 795 N N . ARG A 1 98 ? 6.968 13.470 15.946 1.00 93.12 98 ARG A N 1
ATOM 796 C CA . ARG A 1 98 ? 5.908 12.641 16.520 1.00 93.12 98 ARG A CA 1
ATOM 797 C C . ARG A 1 98 ? 4.555 13.258 16.201 1.00 93.12 98 ARG A C 1
ATOM 799 O O . ARG A 1 98 ? 4.164 14.236 16.836 1.00 93.12 98 ARG A O 1
ATOM 806 N N . VAL A 1 99 ? 3.831 12.661 15.264 1.00 92.88 99 VAL A N 1
ATOM 807 C CA . VAL A 1 99 ? 2.458 13.057 14.926 1.00 92.88 99 VAL A CA 1
ATOM 808 C C . VAL A 1 99 ? 1.430 12.165 15.618 1.00 92.88 99 VAL A C 1
ATOM 810 O O . VAL A 1 99 ? 1.680 10.997 15.923 1.00 92.88 99 VAL A O 1
ATOM 813 N N . ASN A 1 100 ? 0.263 12.734 15.912 1.00 93.81 100 ASN A N 1
ATOM 814 C CA . ASN A 1 100 ? -0.868 11.975 16.432 1.00 93.81 100 ASN A CA 1
ATOM 815 C C . ASN A 1 100 ? -1.749 11.505 15.265 1.00 93.81 100 ASN A C 1
ATOM 817 O O . ASN A 1 100 ? -1.872 12.230 14.277 1.00 93.81 100 ASN A O 1
ATOM 821 N N . PRO A 1 101 ? -2.361 10.315 15.372 1.00 93.62 101 PRO A N 1
ATOM 822 C CA . PRO A 1 101 ? -3.238 9.801 14.331 1.00 93.62 101 PRO A CA 1
ATOM 823 C C . PRO A 1 101 ? -4.548 10.594 14.249 1.00 93.62 101 PRO A C 1
ATOM 825 O O . PRO A 1 101 ? -4.972 11.216 15.227 1.00 93.62 101 PRO A O 1
ATOM 828 N N . GLY A 1 102 ? -5.195 10.540 13.084 1.00 90.88 102 GLY A N 1
ATOM 829 C CA . GLY A 1 102 ? -6.505 11.141 12.849 1.00 90.88 102 GLY A CA 1
ATOM 830 C C . GLY A 1 102 ? -7.609 10.557 13.735 1.00 90.88 102 GLY A C 1
ATOM 831 O O . GLY A 1 102 ? -7.490 9.468 14.293 1.00 90.88 102 GLY A O 1
ATOM 832 N N . GLU A 1 103 ? -8.725 11.275 13.839 1.00 90.19 103 GLU A N 1
ATOM 833 C CA . GLU A 1 103 ? -9.803 10.980 14.795 1.00 90.19 103 GLU A CA 1
ATOM 834 C C . GLU A 1 103 ? -10.514 9.629 14.567 1.00 90.19 103 GLU A C 1
ATOM 836 O O . GLU A 1 103 ? -11.147 9.087 15.479 1.00 90.19 103 GLU A O 1
ATOM 841 N N . GLN A 1 104 ? -10.408 9.065 13.355 1.00 91.62 104 GLN A N 1
ATOM 842 C CA . GLN A 1 104 ? -10.898 7.717 13.053 1.00 91.62 104 GLN A CA 1
ATOM 843 C C . GLN A 1 104 ? -10.082 6.623 13.746 1.00 91.62 104 GLN A C 1
ATOM 845 O O . GLN A 1 104 ? -10.584 5.514 13.911 1.00 91.62 104 GLN A O 1
ATOM 850 N N . PHE A 1 105 ? -8.848 6.900 14.159 1.00 94.69 105 PHE A N 1
ATOM 851 C CA . PHE A 1 105 ? -8.014 5.923 14.839 1.00 94.69 105 PHE A CA 1
ATOM 852 C C . PHE A 1 105 ? -8.424 5.779 16.311 1.00 94.69 105 PHE A C 1
ATOM 854 O O . PHE A 1 105 ? -8.656 6.754 17.029 1.00 94.69 105 PHE A O 1
ATOM 861 N N . ARG A 1 106 ? -8.488 4.538 16.792 1.00 93.06 106 ARG A N 1
ATOM 862 C CA . ARG A 1 106 ? -8.767 4.175 18.181 1.00 93.06 106 ARG A CA 1
ATOM 863 C C . ARG A 1 106 ? -7.498 3.624 18.820 1.00 93.06 106 ARG A C 1
ATOM 865 O O . ARG A 1 106 ? -7.016 2.570 18.433 1.00 93.06 106 ARG A O 1
ATOM 872 N N . GLY A 1 107 ? -7.012 4.291 19.863 1.00 90.88 107 GLY A N 1
ATOM 873 C CA . GLY A 1 107 ? -5.866 3.839 20.654 1.00 90.88 107 GLY A CA 1
ATOM 874 C C . GLY A 1 107 ? -4.749 4.876 20.714 1.00 90.88 107 GLY A C 1
ATOM 875 O O . GLY A 1 107 ? -4.929 6.027 20.321 1.00 90.88 107 GLY A O 1
ATOM 876 N N . LYS A 1 108 ? -3.589 4.470 21.236 1.00 92.94 108 LYS A N 1
ATOM 877 C CA . LYS A 1 108 ? -2.394 5.315 21.342 1.00 92.94 108 LYS A CA 1
ATOM 878 C C . LYS A 1 108 ? -1.224 4.630 20.645 1.00 92.94 108 LYS A C 1
ATOM 880 O O . LYS A 1 108 ? -0.950 3.467 20.916 1.00 92.94 108 LYS A O 1
ATOM 885 N N . LEU A 1 109 ? -0.544 5.370 19.773 1.00 94.94 109 LEU A N 1
ATOM 886 C CA . LEU A 1 109 ? 0.696 4.934 19.134 1.00 94.94 109 LEU A CA 1
ATOM 887 C C . LEU A 1 109 ? 1.892 5.117 20.076 1.00 94.94 109 LEU A C 1
ATOM 889 O O . LEU A 1 109 ? 1.954 6.104 20.820 1.00 94.94 109 LEU A O 1
ATOM 893 N N . LEU A 1 110 ? 2.858 4.201 19.992 1.00 94.94 110 LEU A N 1
ATOM 894 C CA . LEU A 1 110 ? 4.176 4.348 20.617 1.00 94.94 110 LEU A CA 1
ATOM 895 C C . LEU A 1 110 ? 4.979 5.464 19.929 1.00 94.94 110 LEU A C 1
ATOM 897 O O . LEU A 1 110 ? 4.699 5.829 18.791 1.00 94.94 110 LEU A O 1
ATOM 901 N N . ASN A 1 111 ? 6.003 6.006 20.596 1.00 93.75 111 ASN A N 1
ATOM 902 C CA . ASN A 1 111 ? 6.757 7.155 20.072 1.00 93.75 111 ASN A CA 1
ATOM 903 C C . ASN A 1 111 ? 7.368 6.897 18.686 1.00 93.75 111 ASN A C 1
ATOM 905 O O . ASN A 1 111 ? 7.208 7.729 17.800 1.00 93.75 111 ASN A O 1
ATOM 909 N N . PHE A 1 112 ? 7.976 5.728 18.474 1.00 92.25 112 PHE A N 1
ATOM 910 C CA . PHE A 1 112 ? 8.531 5.364 17.167 1.00 92.25 112 PHE A CA 1
ATOM 911 C C . PHE A 1 112 ? 7.434 5.168 16.104 1.00 92.25 112 PHE A C 1
ATOM 913 O O . PHE A 1 112 ? 7.621 5.523 14.949 1.00 92.25 112 PHE A O 1
ATOM 920 N N . GLN A 1 113 ? 6.247 4.682 16.490 1.00 94.94 113 GLN A N 1
ATOM 921 C CA . GLN A 1 113 ? 5.106 4.530 15.576 1.00 94.94 113 GLN A CA 1
ATOM 922 C C . GLN A 1 113 ? 4.547 5.886 15.135 1.00 94.94 113 GLN A C 1
ATOM 924 O O . GLN A 1 113 ? 4.062 6.015 14.016 1.00 94.94 113 GLN A O 1
ATOM 929 N N . LYS A 1 114 ? 4.622 6.905 16.002 1.00 95.31 114 LYS A N 1
ATOM 930 C CA . LYS A 1 114 ? 4.276 8.287 15.645 1.00 95.31 114 LYS A CA 1
ATOM 931 C C . LYS A 1 114 ? 5.258 8.877 14.639 1.00 95.31 114 LYS A C 1
ATOM 933 O O . LYS A 1 114 ? 4.840 9.612 13.757 1.00 95.31 114 LYS A O 1
ATOM 938 N N . GLU A 1 115 ? 6.542 8.558 14.765 1.00 93.06 115 GLU A N 1
ATOM 939 C CA . GLU A 1 115 ? 7.567 8.967 13.797 1.00 93.06 115 GLU A CA 1
ATOM 940 C C . GLU A 1 115 ? 7.375 8.231 12.457 1.00 93.06 115 GLU A C 1
ATOM 942 O O . GLU A 1 115 ? 7.420 8.858 11.400 1.00 93.06 115 GLU A O 1
ATOM 947 N N . GLY A 1 116 ? 7.038 6.935 12.490 1.00 93.00 116 GLY A N 1
ATOM 948 C CA . GLY A 1 116 ? 6.647 6.167 11.301 1.00 93.00 116 GLY A CA 1
ATOM 949 C C . GLY A 1 116 ? 5.389 6.714 10.614 1.00 93.00 116 GLY A C 1
ATOM 950 O O . GLY A 1 116 ? 5.322 6.773 9.389 1.00 93.00 116 GLY A O 1
ATOM 951 N N . LEU A 1 117 ? 4.409 7.198 11.383 1.00 94.50 117 LEU A N 1
ATOM 952 C CA . LEU A 1 117 ? 3.233 7.874 10.832 1.00 94.50 117 LEU A CA 1
ATOM 953 C C . LEU A 1 117 ? 3.599 9.186 10.115 1.00 94.50 117 LEU A C 1
ATOM 955 O O . LEU A 1 117 ? 3.090 9.432 9.023 1.00 94.50 117 LEU A O 1
ATOM 959 N N . ASP A 1 118 ? 4.489 10.008 10.683 1.00 93.69 118 ASP A N 1
ATOM 960 C CA . ASP A 1 118 ? 4.974 11.238 10.028 1.00 93.69 118 ASP A CA 1
ATOM 961 C C . ASP A 1 118 ? 5.677 10.918 8.706 1.00 93.69 118 ASP A C 1
ATOM 963 O O . ASP A 1 118 ? 5.434 11.569 7.689 1.00 93.69 118 ASP A O 1
ATOM 967 N N . PHE A 1 119 ? 6.488 9.857 8.698 1.00 92.56 119 PHE A N 1
ATOM 968 C CA . PHE A 1 119 ? 7.129 9.363 7.485 1.00 92.56 119 PHE A CA 1
ATOM 969 C C . PHE A 1 119 ? 6.101 9.013 6.398 1.00 92.56 119 PHE A C 1
ATOM 971 O O . PHE A 1 119 ? 6.247 9.447 5.252 1.00 92.56 119 PHE A O 1
ATOM 978 N N . LEU A 1 120 ? 5.034 8.286 6.744 1.00 92.19 120 LEU A N 1
ATOM 979 C CA . LEU A 1 120 ? 3.981 7.913 5.790 1.00 92.19 120 LEU A CA 1
ATOM 980 C C . LEU A 1 120 ? 3.249 9.133 5.229 1.00 92.19 120 LEU A C 1
ATOM 982 O O . LEU A 1 120 ? 3.056 9.225 4.018 1.00 92.19 120 LEU A O 1
ATOM 986 N N . LEU A 1 121 ? 2.892 10.091 6.087 1.00 91.12 121 LEU A N 1
ATOM 987 C CA . LEU A 1 121 ? 2.200 11.318 5.677 1.00 91.12 121 LEU A CA 1
ATOM 988 C C . LEU A 1 121 ? 3.052 12.180 4.734 1.00 91.12 121 LEU A C 1
ATOM 990 O O . LEU A 1 121 ? 2.525 12.778 3.798 1.00 91.12 121 LEU A O 1
ATOM 994 N N . LYS A 1 122 ? 4.374 12.208 4.929 1.00 89.69 122 LYS A N 1
ATOM 995 C CA . LYS A 1 122 ? 5.310 12.944 4.062 1.00 89.69 122 LYS A CA 1
ATOM 996 C C . LYS A 1 122 ? 5.641 12.226 2.751 1.00 89.69 122 LYS A C 1
ATOM 998 O O . LYS A 1 122 ? 6.120 12.860 1.811 1.00 89.69 122 LYS A O 1
ATOM 1003 N N . SER A 1 123 ? 5.363 10.926 2.643 1.00 85.19 123 SER A N 1
ATOM 1004 C CA . SER A 1 123 ? 5.789 10.082 1.513 1.00 85.19 123 SER A CA 1
ATOM 1005 C C . SER A 1 123 ? 5.055 10.341 0.181 1.00 85.19 123 SER A C 1
ATOM 1007 O O . SER A 1 123 ? 5.287 9.629 -0.793 1.00 85.19 123 SER A O 1
ATOM 1009 N N . SER A 1 124 ? 4.200 11.369 0.088 1.00 75.12 124 SER A N 1
ATOM 1010 C CA . SER A 1 124 ? 3.568 11.832 -1.167 1.00 75.12 124 SER A CA 1
ATOM 1011 C C . SER A 1 124 ? 2.921 10.710 -2.004 1.00 75.12 124 SER A C 1
ATOM 1013 O O . SER A 1 124 ? 2.972 10.725 -3.233 1.00 75.12 124 SER A O 1
ATOM 1015 N N . GLY A 1 125 ? 2.325 9.719 -1.333 1.00 73.38 125 GLY A N 1
ATOM 1016 C CA . GLY A 1 125 ? 1.521 8.655 -1.943 1.00 73.38 125 GLY A CA 1
ATOM 1017 C C . GLY A 1 125 ? 2.194 7.287 -2.094 1.00 73.38 125 GLY A C 1
ATOM 1018 O O . GLY A 1 125 ? 1.475 6.305 -2.238 1.00 73.38 125 GLY A O 1
ATOM 1019 N N . ASN A 1 126 ? 3.526 7.172 -2.013 1.00 86.31 126 ASN A N 1
ATOM 1020 C CA . ASN A 1 126 ? 4.213 5.871 -2.073 1.00 86.31 126 ASN A CA 1
ATOM 1021 C C . ASN A 1 126 ? 5.233 5.740 -0.941 1.00 86.31 126 ASN A C 1
ATOM 1023 O O . ASN A 1 126 ? 6.216 6.477 -0.905 1.00 86.31 126 ASN A O 1
ATOM 1027 N N . ALA A 1 127 ? 5.035 4.765 -0.054 1.00 90.88 127 ALA A N 1
ATOM 1028 C CA . ALA A 1 127 ? 5.902 4.526 1.096 1.00 90.88 127 ALA A CA 1
ATOM 1029 C C . ALA A 1 127 ? 6.202 3.034 1.272 1.00 90.88 127 ALA A C 1
ATOM 1031 O O . ALA A 1 127 ? 5.360 2.184 0.984 1.00 90.88 127 ALA A O 1
ATOM 1032 N N . LEU A 1 128 ? 7.388 2.723 1.800 1.00 91.62 128 LEU A N 1
ATOM 1033 C CA . LEU A 1 128 ? 7.764 1.378 2.234 1.00 91.62 128 LEU A CA 1
ATOM 1034 C C . LEU A 1 128 ? 8.133 1.420 3.718 1.00 91.62 128 LEU A C 1
ATOM 1036 O O . LEU A 1 128 ? 9.174 1.963 4.082 1.00 91.62 128 LEU A O 1
ATOM 1040 N N . LEU A 1 129 ? 7.289 0.826 4.563 1.00 90.81 129 LEU A N 1
ATOM 1041 C CA . LEU A 1 129 ? 7.599 0.608 5.976 1.00 90.81 129 LEU A CA 1
ATOM 1042 C C . LEU A 1 129 ? 8.404 -0.680 6.122 1.00 90.81 129 LEU A C 1
ATOM 1044 O O . LEU A 1 129 ? 7.849 -1.777 6.067 1.00 90.81 129 LEU A O 1
ATOM 1048 N N . ALA A 1 130 ? 9.711 -0.534 6.312 1.00 88.94 130 ALA A N 1
ATOM 1049 C CA . ALA A 1 130 ? 10.645 -1.647 6.469 1.00 88.94 130 ALA A CA 1
ATOM 1050 C C . ALA A 1 130 ? 11.054 -1.892 7.935 1.00 88.94 130 ALA A C 1
ATOM 1052 O O . ALA A 1 130 ? 12.097 -2.488 8.187 1.00 88.94 130 ALA A O 1
ATOM 1053 N N . ASP A 1 131 ? 10.240 -1.437 8.895 1.00 88.06 131 ASP A N 1
ATOM 1054 C CA . ASP A 1 131 ? 10.441 -1.684 10.326 1.00 88.06 131 ASP A CA 1
ATOM 1055 C C . ASP A 1 131 ? 10.521 -3.189 10.630 1.00 88.06 131 ASP A C 1
ATOM 1057 O O . ASP A 1 131 ? 9.888 -4.014 9.955 1.00 88.06 131 ASP A O 1
ATOM 1061 N N . GLU A 1 132 ? 11.228 -3.551 11.703 1.00 90.06 132 GLU A N 1
ATOM 1062 C CA . GLU A 1 132 ? 11.324 -4.935 12.172 1.00 90.06 132 GLU A CA 1
ATOM 1063 C C . GLU A 1 132 ? 9.943 -5.583 12.396 1.00 90.06 132 GLU A C 1
ATOM 1065 O O . GLU A 1 132 ? 8.903 -4.942 12.622 1.00 90.06 132 GLU A O 1
ATOM 1070 N N . MET A 1 133 ? 9.904 -6.908 12.273 1.00 86.94 133 MET A N 1
ATOM 1071 C CA . MET A 1 133 ? 8.697 -7.686 12.541 1.00 86.94 133 MET A CA 1
ATOM 1072 C C . MET A 1 133 ? 8.293 -7.524 14.014 1.00 86.94 133 MET A C 1
ATOM 1074 O O . MET A 1 133 ? 9.136 -7.502 14.900 1.00 86.94 133 MET A O 1
ATOM 1078 N N . GLY A 1 134 ? 6.993 -7.382 14.282 1.00 87.31 134 GLY A N 1
ATOM 1079 C CA . GLY A 1 134 ? 6.477 -7.199 15.647 1.00 87.31 134 GLY A CA 1
ATOM 1080 C C . GLY A 1 134 ? 6.370 -5.747 16.135 1.00 87.31 134 GLY A C 1
ATOM 1081 O O . GLY A 1 134 ? 5.670 -5.501 17.112 1.00 87.31 134 GLY A O 1
ATOM 1082 N N . LEU A 1 135 ? 6.925 -4.760 15.422 1.00 89.75 135 LEU A N 1
ATOM 1083 C CA . LEU A 1 135 ? 6.837 -3.334 15.799 1.00 89.75 135 LEU A CA 1
ATOM 1084 C C . LEU A 1 135 ? 5.467 -2.669 15.530 1.00 89.75 135 LEU A C 1
ATOM 1086 O O . LEU A 1 135 ? 5.268 -1.477 15.781 1.00 89.75 135 LEU A O 1
ATOM 1090 N N . GLY A 1 136 ? 4.483 -3.434 15.050 1.00 91.69 136 GLY A N 1
ATOM 1091 C CA . GLY A 1 136 ? 3.118 -2.944 14.839 1.00 91.69 136 GLY A CA 1
ATOM 1092 C C . GLY A 1 136 ? 2.930 -2.128 13.556 1.00 91.69 136 GLY A C 1
ATOM 1093 O O . GLY A 1 136 ? 2.172 -1.160 13.558 1.00 91.69 136 GLY A O 1
ATOM 1094 N N . LYS A 1 137 ? 3.571 -2.532 12.449 1.00 95.12 137 LYS A N 1
ATOM 1095 C CA . LYS A 1 137 ? 3.397 -1.920 11.114 1.00 95.12 137 LYS A CA 1
ATOM 1096 C C . LYS A 1 137 ? 1.931 -1.839 10.672 1.00 95.12 137 LYS A C 1
ATOM 1098 O O . LYS A 1 137 ? 1.509 -0.831 10.113 1.00 95.12 137 LYS A O 1
ATOM 1103 N N . THR A 1 138 ? 1.130 -2.862 10.980 1.00 95.38 138 THR A N 1
ATOM 1104 C CA . THR A 1 138 ? -0.322 -2.867 10.734 1.00 95.38 138 THR A CA 1
ATOM 1105 C C . THR A 1 138 ? -1.006 -1.688 11.427 1.00 95.38 138 THR A C 1
ATOM 1107 O O . THR A 1 138 ? -1.749 -0.945 10.794 1.00 95.38 138 THR A O 1
ATOM 1110 N N . VAL A 1 139 ? -0.698 -1.455 12.706 1.00 96.00 139 VAL A N 1
ATOM 1111 C CA . VAL A 1 139 ? -1.278 -0.358 13.495 1.00 96.00 139 VAL A CA 1
ATOM 1112 C C . VAL A 1 139 ? -0.831 1.005 12.957 1.00 96.00 139 VAL A C 1
ATOM 1114 O O . VAL A 1 139 ? -1.662 1.901 12.826 1.00 96.00 139 VAL A O 1
ATOM 1117 N N . GLN A 1 140 ? 0.446 1.155 12.582 1.00 95.50 140 GLN A N 1
ATOM 1118 C CA . GLN A 1 140 ? 0.947 2.369 11.918 1.00 95.50 140 GLN A CA 1
ATOM 1119 C C . GLN A 1 140 ? 0.220 2.632 10.586 1.00 95.50 140 GLN A C 1
ATOM 1121 O O . GLN A 1 140 ? -0.157 3.764 10.291 1.00 95.50 140 GLN A O 1
ATOM 1126 N N . THR A 1 141 ? -0.035 1.580 9.806 1.00 95.75 141 THR A N 1
ATOM 1127 C CA . THR A 1 141 ? -0.737 1.678 8.518 1.00 95.75 141 THR A CA 1
ATOM 1128 C C . THR A 1 141 ? -2.196 2.093 8.703 1.00 95.75 141 THR A C 1
ATOM 1130 O O . THR A 1 141 ? -2.684 2.974 8.000 1.00 95.75 141 THR A O 1
ATOM 1133 N N . LEU A 1 142 ? -2.898 1.518 9.683 1.00 96.50 142 LEU A N 1
ATOM 1134 C CA . LEU A 1 142 ? -4.266 1.928 10.021 1.00 96.50 142 LEU A CA 1
ATOM 1135 C C . LEU A 1 142 ? -4.315 3.377 10.520 1.00 96.50 142 LEU A C 1
ATOM 1137 O O . LEU A 1 142 ? -5.210 4.130 10.144 1.00 96.50 142 LEU A O 1
ATOM 1141 N N . ALA A 1 143 ? -3.325 3.796 11.309 1.00 95.81 143 ALA A N 1
ATOM 1142 C CA . ALA A 1 143 ? -3.184 5.185 11.727 1.00 95.81 143 ALA A CA 1
ATOM 1143 C C . ALA A 1 143 ? -2.964 6.141 10.543 1.00 95.81 143 ALA A C 1
ATOM 1145 O O . ALA A 1 143 ? -3.518 7.242 10.540 1.00 95.81 143 ALA A O 1
ATOM 1146 N N . TYR A 1 144 ? -2.210 5.720 9.525 1.00 95.38 144 TYR A N 1
ATOM 1147 C CA . TYR A 1 144 ? -2.057 6.474 8.281 1.00 95.38 144 TYR A CA 1
ATOM 1148 C C . TYR A 1 144 ? -3.388 6.599 7.531 1.00 95.38 144 TYR A C 1
ATOM 1150 O O . TYR A 1 144 ? -3.818 7.717 7.254 1.00 95.38 144 TYR A O 1
ATOM 1158 N N . LEU A 1 145 ? -4.102 5.489 7.311 1.00 94.56 145 LEU A N 1
ATOM 1159 C CA . LEU A 1 145 ? -5.421 5.499 6.657 1.00 94.56 145 LEU A CA 1
ATOM 1160 C C . LEU A 1 145 ? -6.455 6.350 7.413 1.00 94.56 145 LEU A C 1
ATOM 1162 O O . LEU A 1 145 ? -7.334 6.944 6.799 1.00 94.56 145 LEU A O 1
ATOM 1166 N N . ALA A 1 146 ? -6.356 6.429 8.742 1.00 93.69 146 ALA A N 1
ATOM 1167 C CA . ALA A 1 146 ? -7.203 7.292 9.566 1.00 93.69 146 ALA A CA 1
ATOM 1168 C C . ALA A 1 146 ? -6.867 8.790 9.453 1.00 93.69 146 ALA A C 1
ATOM 1170 O O . ALA A 1 146 ? -7.701 9.632 9.792 1.00 93.69 146 ALA A O 1
ATOM 1171 N N . SER A 1 147 ? -5.637 9.116 9.055 1.00 92.88 147 SER A N 1
ATOM 1172 C CA . SER A 1 147 ? -5.116 10.487 8.991 1.00 92.88 147 SER A CA 1
ATOM 1173 C C . SER A 1 147 ? -5.220 11.076 7.582 1.00 92.88 147 SER A C 1
ATOM 1175 O O . SER A 1 147 ? -5.379 12.287 7.430 1.00 92.88 147 SER A O 1
ATOM 1177 N N . GLU A 1 148 ? -5.163 10.227 6.557 1.00 90.69 148 GLU A N 1
ATOM 1178 C CA . GLU A 1 148 ? -5.253 10.618 5.154 1.00 90.69 148 GLU A CA 1
ATOM 1179 C C . GLU A 1 148 ? -6.709 10.900 4.734 1.00 90.69 148 GLU A C 1
ATOM 1181 O O . GLU A 1 148 ? -7.630 10.123 4.993 1.00 90.69 148 GLU A O 1
ATOM 1186 N N . LYS A 1 149 ? -6.943 12.037 4.067 1.00 84.81 149 LYS A N 1
ATOM 1187 C CA . LYS A 1 149 ? -8.306 12.525 3.775 1.00 84.81 149 LYS A CA 1
ATOM 1188 C C . LYS A 1 149 ? -9.014 11.696 2.710 1.00 84.81 149 LYS A C 1
ATOM 1190 O O . LYS A 1 149 ? -10.238 11.584 2.742 1.00 84.81 149 LYS A O 1
ATOM 1195 N N . GLN A 1 150 ? -8.255 11.162 1.757 1.00 87.44 150 GLN A N 1
ATOM 1196 C CA . GLN A 1 150 ? -8.764 10.404 0.613 1.00 87.44 150 GLN A CA 1
ATOM 1197 C C . GLN A 1 150 ? -8.255 8.959 0.633 1.00 87.44 150 GLN A C 1
ATOM 1199 O O . GLN A 1 150 ? -7.909 8.416 -0.405 1.00 87.44 150 GLN A O 1
ATOM 1204 N N . ALA A 1 151 ? -8.200 8.333 1.811 1.00 90.44 151 ALA A N 1
ATOM 1205 C CA . ALA A 1 151 ? -7.682 6.972 1.967 1.00 90.44 151 ALA A CA 1
ATOM 1206 C C . ALA A 1 151 ? -8.644 5.863 1.494 1.00 90.44 151 ALA A C 1
ATOM 1208 O O . ALA A 1 151 ? -8.219 4.756 1.173 1.00 90.44 151 ALA A O 1
ATOM 1209 N N . PHE A 1 152 ? -9.952 6.138 1.489 1.00 92.38 152 PHE A N 1
ATOM 1210 C CA . PHE A 1 152 ? -10.995 5.128 1.302 1.00 92.38 152 PHE A CA 1
ATOM 1211 C C . PHE A 1 152 ? -11.681 5.239 -0.069 1.00 92.38 152 PHE A C 1
ATOM 1213 O O . PHE A 1 152 ? -11.938 6.360 -0.517 1.00 92.38 152 PHE A O 1
ATOM 1220 N N . PRO A 1 153 ? -12.048 4.111 -0.708 1.00 94.88 153 PRO A N 1
ATOM 1221 C CA . PRO A 1 153 ? -11.882 2.735 -0.227 1.00 94.88 153 PRO A CA 1
ATOM 1222 C C . PRO A 1 153 ? -10.430 2.239 -0.268 1.00 94.88 153 PRO A C 1
ATOM 1224 O O . PRO A 1 153 ? -9.687 2.556 -1.200 1.00 94.88 153 PRO A O 1
ATOM 1227 N N . ALA A 1 154 ? -10.043 1.450 0.736 1.00 96.25 154 ALA A N 1
ATOM 1228 C CA . ALA A 1 154 ? -8.697 0.903 0.873 1.00 96.25 154 ALA A CA 1
ATOM 1229 C C . ALA A 1 154 ? -8.670 -0.592 0.517 1.00 96.25 154 ALA A C 1
ATOM 1231 O O . ALA A 1 154 ? -9.492 -1.373 1.000 1.00 96.25 154 ALA A O 1
ATOM 1232 N N . LEU A 1 155 ? -7.699 -1.001 -0.300 1.00 97.25 155 LEU A N 1
ATOM 1233 C CA . LEU A 1 155 ? -7.428 -2.401 -0.621 1.00 97.25 155 LEU A CA 1
ATOM 1234 C C . LEU A 1 155 ? -6.203 -2.879 0.155 1.00 97.25 155 LEU A C 1
ATOM 1236 O O . LEU A 1 155 ? -5.097 -2.397 -0.060 1.00 97.25 155 LEU A O 1
ATOM 1240 N N . VAL A 1 156 ? -6.393 -3.864 1.022 1.00 97.25 156 VAL A N 1
ATOM 1241 C CA . VAL A 1 156 ? -5.323 -4.568 1.723 1.00 97.25 156 VAL A CA 1
ATOM 1242 C C . VAL A 1 156 ? -5.039 -5.872 0.993 1.00 97.25 156 VAL A C 1
ATOM 1244 O O . VAL A 1 156 ? -5.895 -6.752 0.900 1.00 97.25 156 VAL A O 1
ATOM 1247 N N . VAL A 1 157 ? -3.817 -6.007 0.502 1.00 96.31 157 VAL A N 1
ATOM 1248 C CA . VAL A 1 157 ? -3.284 -7.228 -0.089 1.00 96.31 157 VAL A CA 1
ATOM 1249 C C . VAL A 1 157 ? -2.332 -7.855 0.912 1.00 96.31 157 VAL A C 1
ATOM 1251 O O . VAL A 1 157 ? -1.349 -7.227 1.298 1.00 96.31 157 VAL A O 1
ATOM 1254 N N . ALA A 1 158 ? -2.618 -9.078 1.344 1.00 95.19 158 ALA A N 1
ATOM 1255 C CA . ALA A 1 158 ? -1.813 -9.739 2.363 1.00 95.19 158 ALA A CA 1
ATOM 1256 C C . ALA A 1 158 ? -1.752 -11.267 2.166 1.00 95.19 158 ALA A C 1
ATOM 1258 O O . ALA A 1 158 ? -2.572 -11.848 1.442 1.00 95.19 158 ALA A O 1
ATOM 1259 N N . PRO A 1 159 ? -0.798 -11.967 2.803 1.00 93.56 159 PRO A N 1
ATOM 1260 C CA . PRO A 1 159 ? -0.808 -13.426 2.874 1.00 93.56 159 PRO A CA 1
ATOM 1261 C C . PRO A 1 159 ? -2.132 -13.978 3.415 1.00 93.56 159 PRO A C 1
ATOM 1263 O O . PRO A 1 159 ? -2.772 -13.375 4.275 1.00 93.56 159 PRO A O 1
ATOM 1266 N N . LEU A 1 160 ? -2.529 -15.170 2.956 1.00 91.44 160 LEU A N 1
ATOM 1267 C CA . LEU A 1 160 ? -3.800 -15.800 3.344 1.00 91.44 160 LEU A CA 1
ATOM 1268 C C . LEU A 1 160 ? -3.957 -15.901 4.872 1.00 91.44 160 LEU A C 1
ATOM 1270 O O . LEU A 1 160 ? -5.044 -15.694 5.412 1.00 91.44 160 LEU A O 1
ATOM 1274 N N . VAL A 1 161 ? -2.850 -16.173 5.565 1.00 91.75 161 VAL A N 1
ATOM 1275 C CA . VAL A 1 161 ? -2.796 -16.337 7.022 1.00 91.75 161 VAL A CA 1
ATOM 1276 C C . VAL A 1 161 ? -3.040 -15.036 7.793 1.00 91.75 161 VAL A C 1
ATOM 1278 O O . VAL A 1 161 ? -3.522 -15.093 8.924 1.00 91.75 161 VAL A O 1
ATOM 1281 N N . THR A 1 162 ? -2.770 -13.864 7.203 1.00 93.88 162 THR A N 1
ATOM 1282 C CA . THR A 1 162 ? -2.921 -12.567 7.884 1.00 93.88 162 THR A CA 1
ATOM 1283 C C . THR A 1 162 ? -4.224 -11.841 7.543 1.00 93.88 162 THR A C 1
ATOM 1285 O O . THR A 1 162 ? -4.557 -10.875 8.226 1.00 93.88 162 THR A O 1
ATOM 1288 N N . LEU A 1 163 ? -5.031 -12.315 6.581 1.00 95.19 163 LEU A N 1
ATOM 1289 C CA . LEU A 1 163 ? -6.290 -11.648 6.190 1.00 95.19 163 LEU A CA 1
ATOM 1290 C C . LEU A 1 163 ? -7.257 -11.452 7.371 1.00 95.19 163 LEU A C 1
ATOM 1292 O O . LEU A 1 163 ? -7.786 -10.362 7.584 1.00 95.19 163 LEU A O 1
ATOM 1296 N N . ASN A 1 164 ? -7.469 -12.502 8.172 1.00 95.81 164 ASN A N 1
ATOM 1297 C CA . ASN A 1 164 ? -8.355 -12.425 9.339 1.00 95.81 164 ASN A CA 1
ATOM 1298 C C . ASN A 1 164 ? -7.760 -11.532 10.443 1.00 95.81 164 ASN A C 1
ATOM 1300 O O . ASN A 1 164 ? -8.505 -10.914 11.205 1.00 95.81 164 ASN A O 1
ATOM 1304 N N . ASN A 1 165 ? -6.427 -11.460 10.536 1.00 95.75 165 ASN A N 1
ATOM 1305 C CA . ASN A 1 165 ? -5.749 -10.562 11.465 1.00 95.75 165 ASN A CA 1
ATOM 1306 C C . ASN A 1 165 ? -5.985 -9.102 11.066 1.00 95.75 165 ASN A C 1
ATOM 1308 O O . ASN A 1 165 ? -6.396 -8.309 11.904 1.00 95.75 165 ASN A O 1
ATOM 1312 N N . TRP A 1 166 ? -5.839 -8.772 9.781 1.00 96.94 166 TRP A N 1
ATOM 1313 C CA . TRP A 1 166 ? -6.165 -7.446 9.254 1.00 96.94 166 TRP A CA 1
ATOM 1314 C C . TRP A 1 166 ? -7.602 -7.036 9.572 1.00 96.94 166 TRP A C 1
ATOM 1316 O O . TRP A 1 166 ? -7.821 -5.952 10.108 1.00 96.94 166 TRP A O 1
ATOM 1326 N N . GLN A 1 167 ? -8.577 -7.915 9.332 1.00 95.75 167 GLN A N 1
ATOM 1327 C CA . GLN A 1 167 ? -9.977 -7.621 9.651 1.00 95.75 167 GLN A CA 1
ATOM 1328 C C . GLN A 1 167 ? -10.195 -7.355 11.152 1.00 95.75 167 GLN A C 1
ATOM 1330 O O . GLN A 1 167 ? -10.908 -6.421 11.525 1.00 95.75 167 GLN A O 1
ATOM 1335 N N . ARG A 1 168 ? -9.551 -8.142 12.023 1.00 96.25 168 ARG A N 1
ATOM 1336 C CA . ARG A 1 168 ? -9.606 -7.961 13.482 1.00 96.25 168 ARG A CA 1
ATOM 1337 C C . ARG A 1 168 ? -8.987 -6.633 13.918 1.00 96.25 168 ARG A C 1
ATOM 1339 O O . ARG A 1 168 ? -9.574 -5.920 14.729 1.00 96.25 168 ARG A O 1
ATOM 1346 N N . GLU A 1 169 ? -7.818 -6.305 13.383 1.00 96.56 169 GLU A N 1
ATOM 1347 C CA . GLU A 1 169 ? -7.085 -5.080 13.699 1.00 96.56 169 GLU A CA 1
ATOM 1348 C C . GLU A 1 169 ? -7.848 -3.837 13.219 1.00 96.56 169 GLU A C 1
ATOM 1350 O O . GLU A 1 169 ? -7.951 -2.868 13.968 1.00 96.56 169 GLU A O 1
ATOM 1355 N N . ILE A 1 170 ? -8.496 -3.890 12.048 1.00 96.00 170 ILE A N 1
ATOM 1356 C CA . ILE A 1 170 ? -9.409 -2.833 11.578 1.00 96.00 170 ILE A CA 1
ATOM 1357 C C . ILE A 1 170 ? -10.537 -2.610 12.594 1.00 96.00 170 ILE A C 1
ATOM 1359 O O . ILE A 1 170 ? -10.760 -1.479 13.022 1.00 96.00 170 ILE A O 1
ATOM 1363 N N . GLY A 1 171 ? -11.215 -3.672 13.043 1.00 94.75 171 GLY A N 1
ATOM 1364 C CA . GLY A 1 171 ? -12.293 -3.551 14.034 1.00 94.75 171 GLY A CA 1
ATOM 1365 C C . GLY A 1 171 ? -11.824 -3.040 15.404 1.00 94.75 171 GLY A C 1
ATOM 1366 O O . GLY A 1 171 ? -12.578 -2.390 16.132 1.00 94.75 171 GLY A O 1
ATOM 1367 N N . LYS A 1 172 ? -10.565 -3.304 15.760 1.00 94.62 172 LYS A N 1
ATOM 1368 C CA . LYS A 1 172 ? -9.964 -2.876 17.027 1.00 94.62 172 LYS A CA 1
ATOM 1369 C C . LYS A 1 172 ? -9.500 -1.420 16.995 1.00 94.62 172 LYS A C 1
ATOM 1371 O O . LYS A 1 172 ? -9.760 -0.694 17.954 1.00 94.62 172 LYS A O 1
ATOM 1376 N N . PHE A 1 173 ? -8.827 -1.002 15.924 1.00 95.31 173 PHE A N 1
ATOM 1377 C CA . PHE A 1 173 ? -8.102 0.270 15.842 1.00 95.31 173 PHE A CA 1
ATOM 1378 C C . PHE A 1 173 ? -8.801 1.347 15.008 1.00 95.31 173 PHE A C 1
ATOM 1380 O O . PHE A 1 173 ? -8.321 2.477 14.992 1.00 95.31 173 PHE A O 1
ATOM 1387 N N . MET A 1 174 ? -9.926 1.059 14.348 1.00 94.50 174 MET A N 1
ATOM 1388 C CA . MET A 1 174 ? -10.626 2.041 13.513 1.00 94.50 174 MET A CA 1
ATOM 1389 C C . MET A 1 174 ? -12.065 2.289 13.973 1.00 94.50 174 MET A C 1
ATOM 1391 O O . MET A 1 174 ? -12.786 1.377 14.378 1.00 94.50 174 MET A O 1
ATOM 1395 N N . LYS A 1 175 ? -12.496 3.545 13.857 1.00 92.75 175 LYS A N 1
ATOM 1396 C CA . LYS A 1 175 ? -13.880 4.003 13.994 1.00 92.75 175 LYS A CA 1
ATOM 1397 C C . LYS A 1 175 ? -14.463 4.308 12.618 1.00 92.75 175 LYS A C 1
ATOM 1399 O O . LYS A 1 175 ? -13.781 4.852 11.739 1.0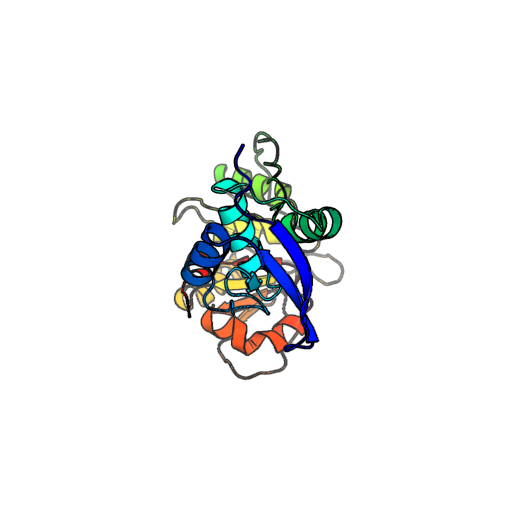0 92.75 175 LYS A O 1
ATOM 1404 N N . ARG A 1 176 ? -15.746 4.005 12.441 1.00 86.81 176 ARG A N 1
ATOM 1405 C CA . ARG A 1 176 ? -16.473 4.349 11.221 1.00 86.81 176 ARG A CA 1
ATOM 1406 C C . ARG A 1 176 ? -16.687 5.860 11.132 1.00 86.81 176 ARG A C 1
ATOM 1408 O O . ARG A 1 176 ? -17.084 6.513 12.098 1.00 86.81 176 ARG A O 1
ATOM 1415 N N . LYS A 1 177 ? -16.471 6.403 9.937 1.00 82.31 177 LYS A N 1
ATOM 1416 C CA . LYS A 1 177 ? -16.842 7.772 9.579 1.00 82.31 177 LYS A CA 1
ATOM 1417 C C . LYS A 1 177 ? -18.059 7.711 8.670 1.00 82.31 177 LYS A C 1
ATOM 1419 O O . LYS A 1 177 ? -18.073 6.982 7.683 1.00 82.31 177 LYS A O 1
ATOM 1424 N N . SER A 1 178 ? -19.106 8.434 9.036 1.00 75.19 178 SER A N 1
ATOM 1425 C CA . SER A 1 178 ? -20.299 8.566 8.211 1.00 75.19 178 SER A CA 1
ATOM 1426 C C . SER A 1 178 ? -19.990 9.392 6.959 1.00 75.19 178 SER A C 1
ATOM 1428 O O . SER A 1 178 ? -19.022 10.153 6.913 1.00 75.19 178 SER A O 1
ATOM 1430 N N . ARG A 1 179 ? -20.839 9.276 5.933 1.00 69.62 179 ARG A N 1
ATOM 1431 C CA . ARG A 1 179 ? -20.692 9.995 4.652 1.00 69.62 179 ARG A CA 1
ATOM 1432 C C . ARG A 1 179 ? -20.675 11.520 4.808 1.00 69.62 179 ARG A C 1
ATOM 1434 O O . ARG A 1 179 ? -20.122 12.208 3.963 1.00 69.62 179 ARG A O 1
ATOM 1441 N N . ASN A 1 180 ? -21.245 12.041 5.893 1.00 69.62 180 ASN A N 1
ATOM 1442 C CA . ASN A 1 180 ? -21.221 13.463 6.253 1.00 69.62 180 ASN A CA 1
ATOM 1443 C C . ASN A 1 180 ? -19.944 13.885 7.011 1.00 69.62 180 ASN A C 1
ATOM 1445 O O . ASN A 1 180 ? -19.864 15.002 7.512 1.00 69.62 180 ASN A O 1
ATOM 1449 N N . GLY A 1 181 ? -18.966 12.987 7.143 1.00 70.44 181 GLY A N 1
ATOM 1450 C CA . GLY A 1 181 ? -17.704 13.232 7.829 1.00 70.44 181 GLY A CA 1
ATOM 1451 C C . GLY A 1 181 ? -17.760 13.106 9.351 1.00 70.44 181 GLY A C 1
ATOM 1452 O O . GLY A 1 181 ? -16.709 13.198 9.982 1.00 70.44 181 GLY A O 1
ATOM 1453 N N . ARG A 1 182 ? -18.935 12.855 9.946 1.00 79.12 182 ARG A N 1
ATOM 1454 C CA . ARG A 1 182 ? -19.068 12.640 11.392 1.00 79.12 182 ARG A CA 1
ATOM 1455 C C . ARG A 1 182 ? -18.579 11.257 11.785 1.00 79.12 182 ARG A C 1
ATOM 1457 O O . ARG A 1 182 ? -18.880 10.268 11.118 1.00 79.12 182 ARG A O 1
ATOM 1464 N N . LEU A 1 183 ? -17.865 11.185 12.897 1.00 81.12 183 LEU A N 1
ATOM 1465 C CA . LEU A 1 183 ? -17.516 9.916 13.518 1.00 81.12 183 LEU A CA 1
ATOM 1466 C C . LEU A 1 183 ? -18.751 9.326 14.179 1.00 81.12 183 LEU A C 1
ATOM 1468 O O . LEU A 1 183 ? -19.471 10.026 14.890 1.00 81.12 183 LEU A O 1
ATOM 1472 N N . VAL A 1 184 ? -18.981 8.040 13.938 1.00 82.69 184 VAL A N 1
ATOM 1473 C CA . VAL A 1 184 ? -20.004 7.290 14.658 1.00 82.69 184 VAL A CA 1
ATOM 1474 C C . VAL A 1 184 ? -19.297 6.544 15.774 1.00 82.69 184 VAL A C 1
ATOM 1476 O O . VAL A 1 184 ? -18.487 5.645 15.532 1.00 82.69 184 VAL A O 1
ATOM 1479 N N . GLU A 1 185 ? -19.539 6.972 17.010 1.00 67.12 185 GLU A N 1
ATOM 1480 C CA . GLU A 1 185 ? -18.959 6.308 18.169 1.00 67.12 185 GLU A CA 1
ATOM 1481 C C . GLU A 1 185 ? -19.476 4.864 18.255 1.00 67.12 185 GLU A C 1
ATOM 1483 O O . GLU A 1 185 ? -20.647 4.592 18.018 1.00 67.12 185 GLU A O 1
ATOM 1488 N N . ASN A 1 186 ? -18.570 3.933 18.563 1.00 73.81 186 ASN A N 1
ATOM 1489 C CA . ASN A 1 186 ? -18.791 2.480 18.658 1.00 73.81 186 ASN A CA 1
ATOM 1490 C C . ASN A 1 186 ? -19.017 1.695 17.356 1.00 73.81 186 ASN A C 1
ATOM 1492 O O . ASN A 1 186 ? -19.008 0.467 17.413 1.00 73.81 186 ASN A O 1
ATOM 1496 N N . GLU A 1 187 ? -19.089 2.335 16.188 1.00 86.38 187 GLU A N 1
ATOM 1497 C CA . GLU A 1 187 ? -19.118 1.607 14.914 1.00 86.38 187 GLU A CA 1
ATOM 1498 C C . GLU A 1 187 ? -17.719 1.385 14.328 1.00 86.38 187 GLU A C 1
ATOM 1500 O O . GLU A 1 187 ? -16.825 2.232 14.431 1.00 86.38 187 GLU A O 1
ATOM 1505 N N . VAL A 1 188 ? -17.544 0.237 13.673 1.00 88.56 188 VAL A N 1
ATOM 1506 C CA . VAL A 1 188 ? -16.324 -0.133 12.944 1.00 88.56 188 VAL A CA 1
ATOM 1507 C C . VAL A 1 188 ? -16.514 0.090 11.441 1.00 88.56 188 VAL A C 1
ATOM 1509 O O . VAL A 1 188 ? -17.637 -0.049 10.946 1.00 88.56 188 VAL A O 1
ATOM 1512 N N . PRO A 1 189 ? -15.456 0.445 10.691 1.00 89.75 189 PRO A N 1
ATOM 1513 C CA . PRO A 1 189 ? -15.534 0.519 9.238 1.00 89.75 189 PRO A CA 1
ATOM 1514 C C . PRO A 1 189 ? -15.984 -0.804 8.618 1.00 89.75 189 PRO A C 1
ATOM 1516 O O . PRO A 1 189 ? -15.672 -1.893 9.111 1.00 89.75 189 PRO A O 1
ATOM 1519 N N . THR A 1 190 ? -16.696 -0.700 7.505 1.00 92.56 190 TH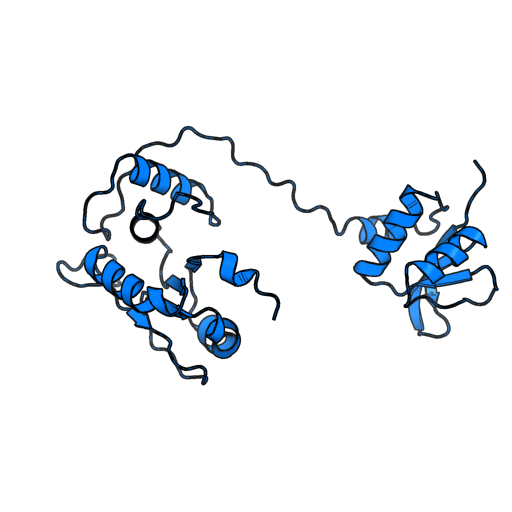R A N 1
ATOM 1520 C CA . THR A 1 190 ? -17.158 -1.864 6.752 1.00 92.56 190 THR A CA 1
ATOM 1521 C C . THR A 1 190 ? -15.973 -2.533 6.055 1.00 92.56 190 THR A C 1
ATOM 1523 O O . THR A 1 190 ? -15.165 -1.871 5.406 1.00 92.56 190 THR A O 1
ATOM 1526 N N . SER A 1 191 ? -15.838 -3.853 6.199 1.00 93.44 191 SER A N 1
ATOM 1527 C CA . SER A 1 191 ? -14.740 -4.614 5.595 1.00 93.44 191 SER A CA 1
ATOM 1528 C C . SER A 1 191 ? -15.230 -5.928 4.999 1.00 93.44 191 SER A C 1
ATOM 1530 O O . SER A 1 191 ? -16.115 -6.575 5.561 1.00 93.44 191 SER A O 1
ATOM 1532 N N . THR A 1 192 ? -14.638 -6.339 3.879 1.00 94.94 192 THR A N 1
ATOM 1533 C CA . THR A 1 192 ? -14.912 -7.637 3.250 1.00 94.94 192 THR A CA 1
ATOM 1534 C C . THR A 1 192 ? -13.620 -8.373 2.914 1.00 94.94 192 THR A C 1
ATOM 1536 O O . THR A 1 192 ? -12.642 -7.762 2.479 1.00 94.94 192 THR A O 1
ATOM 1539 N N . ILE A 1 193 ? -13.612 -9.694 3.120 1.00 94.38 193 ILE A N 1
ATOM 1540 C CA . ILE A 1 193 ? -12.504 -10.565 2.716 1.00 94.38 193 ILE A CA 1
ATOM 1541 C C . ILE A 1 193 ? -12.897 -11.286 1.429 1.00 94.38 193 ILE A C 1
ATOM 1543 O O . ILE A 1 193 ? -13.821 -12.103 1.409 1.00 94.38 193 ILE A O 1
ATOM 1547 N N . ILE A 1 194 ? -12.141 -11.043 0.366 1.00 92.12 194 ILE A N 1
ATOM 1548 C CA . ILE A 1 194 ? -12.320 -11.703 -0.923 1.00 92.12 194 ILE A CA 1
ATOM 1549 C C . ILE A 1 194 ? -11.617 -13.059 -0.866 1.00 92.12 194 ILE A C 1
ATOM 1551 O O . ILE A 1 194 ? -10.392 -13.149 -0.902 1.00 92.12 194 ILE A O 1
ATOM 1555 N N . ARG A 1 195 ? -12.411 -14.128 -0.750 1.00 88.19 195 ARG A N 1
ATOM 1556 C CA . ARG A 1 195 ? -11.913 -15.515 -0.672 1.00 88.19 195 ARG A CA 1
ATOM 1557 C C . ARG A 1 195 ? -12.091 -16.315 -1.960 1.00 88.19 195 ARG A C 1
ATOM 1559 O O . ARG A 1 195 ? -11.515 -17.388 -2.098 1.00 88.19 195 ARG A O 1
ATOM 1566 N N . ARG A 1 196 ? -12.926 -15.835 -2.881 1.00 85.50 196 ARG A N 1
ATOM 1567 C CA . ARG A 1 196 ? -13.252 -16.531 -4.132 1.00 85.50 196 ARG A CA 1
ATOM 1568 C C . ARG A 1 196 ? -12.492 -15.897 -5.291 1.00 85.50 196 ARG A C 1
ATOM 1570 O O . ARG A 1 196 ? -12.225 -14.705 -5.285 1.00 85.50 196 ARG A O 1
ATOM 1577 N N . GLY A 1 197 ? -12.156 -16.707 -6.292 1.00 79.12 197 GLY A N 1
ATOM 1578 C CA . GLY A 1 197 ? -11.525 -16.233 -7.528 1.00 79.12 197 GLY A CA 1
ATOM 1579 C C . GLY A 1 197 ? -12.505 -15.936 -8.663 1.00 79.12 197 GLY A C 1
ATOM 1580 O O . GLY A 1 197 ? -12.092 -15.371 -9.664 1.00 79.12 197 GLY A O 1
ATOM 1581 N N . LYS A 1 198 ? -13.782 -16.324 -8.534 1.00 81.69 198 LYS A N 1
ATOM 1582 C CA . LYS A 1 198 ? -14.808 -16.042 -9.551 1.00 81.69 198 LYS A CA 1
ATOM 1583 C C . LYS A 1 198 ? -15.168 -14.561 -9.535 1.00 81.69 198 LYS A C 1
ATOM 1585 O O . LYS A 1 198 ? -15.280 -14.012 -8.443 1.00 81.69 198 LYS A O 1
ATOM 1590 N N . ALA A 1 199 ? -15.349 -13.960 -10.707 1.00 76.81 199 ALA A N 1
ATOM 1591 C CA . ALA A 1 199 ? -15.836 -12.592 -10.821 1.00 76.81 199 ALA A CA 1
ATOM 1592 C C . ALA A 1 199 ? -17.247 -12.499 -10.226 1.00 76.81 199 ALA A C 1
ATOM 1594 O O . ALA A 1 199 ? -18.132 -13.271 -10.603 1.00 76.81 199 ALA A O 1
ATOM 1595 N N . GLU A 1 200 ? -17.424 -11.614 -9.254 1.00 78.56 200 GLU A N 1
ATOM 1596 C CA . GLU A 1 200 ? -18.687 -11.387 -8.548 1.00 78.56 200 GLU A CA 1
ATOM 1597 C C . GLU A 1 200 ? -18.779 -9.896 -8.213 1.00 78.56 200 GLU A C 1
ATOM 1599 O O . GLU A 1 200 ? -17.769 -9.273 -7.877 1.00 78.56 200 GLU A O 1
ATOM 1604 N N . GLU A 1 201 ? -19.986 -9.330 -8.274 1.00 79.12 201 GLU A N 1
ATOM 1605 C CA . GLU A 1 201 ? -20.200 -7.924 -7.941 1.00 79.12 201 GLU A CA 1
ATOM 1606 C C . GLU A 1 201 ? -19.857 -7.677 -6.465 1.00 79.12 201 GLU A C 1
ATOM 1608 O O . GLU A 1 201 ? -20.425 -8.279 -5.547 1.00 79.12 201 GLU A O 1
ATOM 1613 N N . LEU A 1 202 ? -18.873 -6.809 -6.234 1.00 85.44 202 LEU A N 1
ATOM 1614 C CA . LEU A 1 202 ? -18.438 -6.431 -4.899 1.00 85.44 202 LEU A CA 1
ATOM 1615 C C . LEU A 1 202 ? -19.270 -5.236 -4.428 1.00 85.44 202 LEU A C 1
ATOM 1617 O O . LEU A 1 202 ? -19.293 -4.184 -5.062 1.00 85.44 202 LEU A O 1
ATOM 1621 N N . GLY A 1 203 ? -19.951 -5.396 -3.290 1.00 86.62 203 GLY A N 1
ATOM 1622 C CA . GLY A 1 203 ? -20.641 -4.289 -2.627 1.00 86.62 203 GLY A CA 1
ATOM 1623 C C . GLY A 1 203 ? -19.675 -3.174 -2.205 1.00 86.62 203 GLY A C 1
ATOM 1624 O O . GLY A 1 203 ? -18.461 -3.344 -2.232 1.00 86.62 203 GLY A O 1
ATOM 1625 N N . LYS A 1 204 ? -20.213 -2.028 -1.771 1.00 90.06 204 LYS A N 1
ATOM 1626 C CA . LYS A 1 204 ? -19.401 -0.881 -1.335 1.00 90.06 204 LYS A CA 1
ATOM 1627 C C . LYS A 1 204 ? -18.958 -1.038 0.122 1.00 90.06 204 LYS A C 1
ATOM 1629 O O . LYS A 1 204 ? -19.776 -0.872 1.026 1.00 90.06 204 LYS A O 1
ATOM 1634 N N . PHE A 1 205 ? -17.671 -1.303 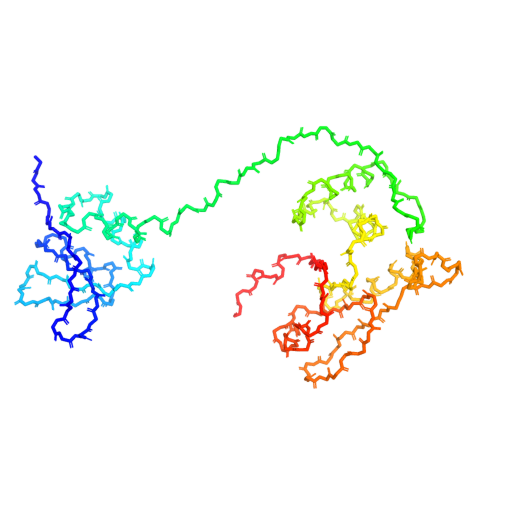0.326 1.00 92.75 205 PHE A N 1
ATOM 1635 C CA . PHE A 1 205 ? -17.017 -1.389 1.635 1.00 92.75 205 PHE A CA 1
ATOM 1636 C C . PHE A 1 205 ? -15.913 -0.334 1.777 1.00 92.75 205 PHE A C 1
ATOM 1638 O O . PHE A 1 205 ? -15.361 0.134 0.78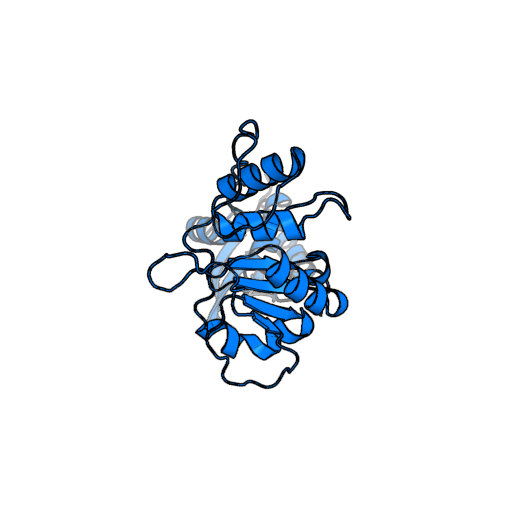1 1.00 92.75 205 PHE A O 1
ATOM 1645 N N . ASP A 1 206 ? -15.572 0.016 3.018 1.00 93.75 206 ASP A N 1
ATOM 1646 C CA . ASP A 1 206 ? -14.440 0.901 3.319 1.00 93.75 206 ASP A CA 1
ATOM 1647 C C . ASP A 1 206 ? -13.108 0.164 3.101 1.00 93.75 206 ASP A C 1
ATOM 1649 O O . ASP A 1 206 ? -12.157 0.733 2.567 1.00 93.75 206 ASP A O 1
ATOM 1653 N N . PHE A 1 207 ? -13.058 -1.121 3.471 1.00 96.50 207 PHE A N 1
ATOM 1654 C CA . PHE A 1 207 ? -11.894 -1.990 3.312 1.00 96.50 207 PHE A CA 1
ATOM 1655 C C . PHE A 1 207 ? -12.208 -3.236 2.480 1.00 96.50 207 PHE A C 1
ATOM 1657 O O . PHE A 1 207 ? -13.129 -3.998 2.788 1.00 96.50 207 PHE A O 1
ATOM 1664 N N . TYR A 1 208 ? -11.357 -3.510 1.499 1.00 96.81 208 TYR A N 1
ATOM 1665 C CA . TYR A 1 208 ? -11.300 -4.787 0.792 1.00 96.81 208 TYR A CA 1
ATOM 1666 C C . TYR A 1 208 ? -10.018 -5.500 1.192 1.00 96.81 208 TYR A C 1
ATOM 1668 O O . TYR A 1 208 ? -8.948 -4.902 1.157 1.00 96.81 208 TYR A O 1
ATOM 1676 N N . ILE A 1 209 ? -10.110 -6.764 1.586 1.00 97.06 209 ILE A N 1
ATOM 1677 C CA . ILE A 1 209 ? -8.958 -7.560 2.011 1.00 97.06 209 ILE A CA 1
ATOM 1678 C C . ILE A 1 209 ? -8.853 -8.765 1.081 1.00 97.06 209 ILE A C 1
ATOM 1680 O O . ILE A 1 209 ? -9.804 -9.540 0.956 1.00 97.06 209 ILE A O 1
ATOM 1684 N N . ILE A 1 210 ? -7.716 -8.924 0.410 1.00 95.50 210 ILE A N 1
ATOM 1685 C CA . ILE A 1 210 ? -7.513 -9.962 -0.602 1.00 95.50 210 ILE A CA 1
ATOM 1686 C C . ILE A 1 210 ? -6.140 -10.613 -0.461 1.00 95.50 210 ILE A C 1
ATOM 1688 O O . ILE A 1 210 ? -5.173 -10.001 -0.010 1.00 95.50 210 ILE A O 1
ATOM 1692 N N . ASN A 1 211 ? -6.056 -11.877 -0.860 1.00 94.69 211 ASN A N 1
ATOM 1693 C CA . ASN A 1 211 ? -4.785 -12.568 -0.990 1.00 94.69 211 ASN A CA 1
ATOM 1694 C C . ASN A 1 211 ? -4.102 -12.277 -2.338 1.00 94.69 211 ASN A C 1
ATOM 1696 O O . ASN A 1 211 ? -4.775 -12.094 -3.352 1.00 94.69 211 ASN A O 1
ATOM 1700 N N . TYR A 1 212 ? -2.766 -12.308 -2.349 1.00 91.38 212 TYR A N 1
ATOM 1701 C CA . TYR A 1 212 ? -1.949 -12.136 -3.553 1.00 91.38 212 TYR A CA 1
ATOM 1702 C C . TYR A 1 212 ? -2.381 -13.024 -4.736 1.00 91.38 212 TYR A C 1
ATOM 1704 O O . TYR A 1 212 ? -2.502 -12.515 -5.848 1.00 91.38 212 TYR A O 1
ATOM 1712 N N . ASP A 1 213 ? -2.725 -14.294 -4.508 1.00 89.25 213 ASP A N 1
ATOM 1713 C CA . ASP A 1 213 ? -3.087 -15.249 -5.571 1.00 89.25 213 ASP A CA 1
ATOM 1714 C C . ASP A 1 213 ? -4.413 -14.907 -6.270 1.00 89.25 213 ASP A C 1
ATOM 1716 O O . ASP A 1 213 ? -4.693 -15.358 -7.387 1.00 89.25 213 ASP A O 1
ATOM 1720 N N . LEU A 1 214 ? -5.271 -14.131 -5.602 1.00 90.69 214 LEU A N 1
ATOM 1721 C CA . LEU A 1 214 ? -6.582 -13.738 -6.113 1.00 90.69 214 LEU A CA 1
ATOM 1722 C C . LEU A 1 214 ? -6.567 -12.375 -6.810 1.00 90.69 214 LEU A C 1
ATOM 1724 O O . LEU A 1 214 ? -7.528 -12.069 -7.515 1.00 90.69 214 LEU A O 1
ATOM 1728 N N . LEU A 1 215 ? -5.495 -11.586 -6.670 1.00 88.81 215 LEU A N 1
ATOM 1729 C CA . LEU A 1 215 ? -5.400 -10.249 -7.264 1.00 88.81 215 LEU A CA 1
ATOM 1730 C C . LEU A 1 215 ? -5.620 -10.268 -8.775 1.00 88.81 215 LEU A C 1
ATOM 1732 O O . LEU A 1 215 ? -6.483 -9.554 -9.277 1.00 88.81 215 LEU A O 1
ATOM 1736 N N . PHE A 1 216 ? -4.871 -11.108 -9.496 1.00 87.06 216 PHE A N 1
ATOM 1737 C CA . PHE A 1 216 ? -4.959 -11.165 -10.956 1.00 87.06 216 PHE A CA 1
ATOM 1738 C C . PHE A 1 216 ? -6.336 -11.656 -11.422 1.00 87.06 216 PHE A C 1
ATOM 1740 O O . PHE A 1 216 ? -6.914 -11.112 -12.358 1.00 87.06 216 PHE A O 1
ATOM 1747 N N . LYS A 1 217 ? -6.909 -12.641 -10.717 1.00 88.81 217 LYS A N 1
ATOM 1748 C CA . LYS A 1 217 ? -8.224 -13.218 -11.043 1.00 88.81 217 LYS A CA 1
ATOM 1749 C C . LYS A 1 217 ? -9.374 -12.229 -10.838 1.00 88.81 217 LYS A C 1
ATOM 1751 O O . LYS A 1 217 ? -10.368 -12.309 -11.549 1.00 88.81 217 LYS A O 1
ATOM 1756 N N . ARG A 1 218 ? -9.244 -11.314 -9.872 1.00 89.88 218 ARG A N 1
ATOM 1757 C CA . ARG A 1 218 ? -10.277 -10.335 -9.490 1.00 89.88 218 ARG A CA 1
ATOM 1758 C C . ARG A 1 218 ? -9.970 -8.921 -9.995 1.00 89.88 218 ARG A C 1
ATOM 1760 O O . ARG A 1 218 ? -10.645 -7.982 -9.589 1.00 89.88 218 ARG A O 1
ATOM 1767 N N . LEU A 1 219 ? -8.983 -8.749 -10.880 1.00 89.06 219 LEU A N 1
ATOM 1768 C CA . LEU A 1 219 ? -8.540 -7.435 -11.364 1.00 89.06 219 LEU A CA 1
ATOM 1769 C C . LEU A 1 219 ? -9.687 -6.612 -11.972 1.00 89.06 219 LEU A C 1
ATOM 1771 O O . LEU A 1 219 ? -9.785 -5.417 -11.708 1.00 89.06 219 LEU A O 1
ATOM 1775 N N . ASN A 1 220 ? -10.561 -7.263 -12.744 1.00 88.12 220 ASN A N 1
ATOM 1776 C CA . ASN A 1 220 ? -11.711 -6.619 -13.383 1.00 88.12 220 ASN A CA 1
ATOM 1777 C C . ASN A 1 220 ? -12.750 -6.122 -12.371 1.00 88.12 220 ASN A C 1
ATOM 1779 O O . ASN A 1 220 ? -13.343 -5.072 -12.585 1.00 88.12 220 ASN A O 1
ATOM 1783 N N . ASP A 1 221 ? -12.959 -6.855 -11.276 1.00 90.06 221 ASP A N 1
ATOM 1784 C CA . ASP A 1 221 ? -13.895 -6.451 -10.225 1.00 90.06 221 ASP A CA 1
ATOM 1785 C C . ASP A 1 221 ? -13.290 -5.301 -9.408 1.00 90.06 221 ASP A C 1
ATOM 1787 O O . ASP A 1 221 ? -13.954 -4.315 -9.101 1.00 90.06 221 ASP A O 1
ATOM 1791 N N . LEU A 1 222 ? -12.001 -5.415 -9.068 1.00 90.56 222 LEU A N 1
ATOM 1792 C CA . LEU A 1 222 ? -11.285 -4.438 -8.247 1.00 90.56 222 LEU A CA 1
ATOM 1793 C C . LEU A 1 222 ? -11.124 -3.086 -8.953 1.00 90.56 222 LEU A C 1
ATOM 1795 O O . LEU A 1 222 ? -11.176 -2.050 -8.292 1.00 90.56 222 LEU A O 1
ATOM 1799 N N . SER A 1 223 ? -10.954 -3.077 -10.278 1.00 89.69 223 SER A N 1
ATOM 1800 C CA . SER A 1 223 ? -10.806 -1.841 -11.058 1.00 89.69 223 SER A CA 1
ATOM 1801 C C . SER A 1 223 ? -12.071 -0.978 -11.075 1.00 89.69 223 SER A C 1
ATOM 1803 O O . SER A 1 223 ? -11.974 0.223 -11.310 1.00 89.69 223 SER A O 1
ATOM 1805 N N . GLN A 1 224 ? -13.237 -1.555 -10.772 1.00 89.81 224 GLN A N 1
ATOM 1806 C CA . GLN A 1 224 ? -14.523 -0.849 -10.718 1.00 89.81 224 GLN A CA 1
ATOM 1807 C C . GLN A 1 224 ? -14.802 -0.188 -9.357 1.00 89.81 224 GLN A C 1
ATOM 1809 O O . GLN A 1 224 ? -15.778 0.546 -9.218 1.00 89.81 224 GLN A O 1
ATOM 1814 N N . LEU A 1 225 ? -13.977 -0.445 -8.335 1.00 88.69 225 LEU A N 1
ATOM 1815 C CA . LEU A 1 225 ? -14.233 -0.023 -6.952 1.00 88.69 225 LEU A CA 1
ATOM 1816 C C . LEU A 1 225 ? -13.654 1.353 -6.579 1.00 88.69 225 LEU A C 1
ATOM 1818 O O . LEU A 1 225 ? -13.734 1.731 -5.410 1.00 88.69 225 LEU A O 1
ATOM 1822 N N . ASP A 1 226 ? -13.065 2.086 -7.533 1.00 91.75 226 ASP A N 1
ATOM 1823 C CA . ASP A 1 226 ? -12.426 3.399 -7.320 1.00 91.75 226 ASP A CA 1
ATOM 1824 C C . ASP A 1 226 ? -11.489 3.428 -6.092 1.00 91.75 226 ASP A C 1
ATOM 1826 O O . ASP A 1 226 ? -11.486 4.374 -5.296 1.00 91.75 226 ASP A O 1
ATOM 1830 N N . ILE A 1 227 ? -10.702 2.358 -5.915 1.00 94.44 227 ILE A N 1
ATOM 1831 C CA . ILE A 1 227 ? -9.785 2.186 -4.780 1.00 94.44 227 ILE A CA 1
ATOM 1832 C C . ILE A 1 227 ? -8.806 3.362 -4.722 1.00 94.44 227 ILE A C 1
ATOM 1834 O O . ILE A 1 227 ? -8.150 3.697 -5.709 1.00 94.44 227 ILE A O 1
ATOM 1838 N N . ARG A 1 228 ? -8.681 3.972 -3.539 1.00 94.31 228 ARG A N 1
ATOM 1839 C CA . ARG A 1 228 ? -7.828 5.148 -3.323 1.00 94.31 228 ARG A CA 1
ATOM 1840 C C . ARG A 1 228 ? -6.479 4.823 -2.712 1.00 94.31 228 ARG A C 1
ATOM 1842 O O . ARG A 1 228 ? -5.513 5.546 -2.936 1.00 94.31 228 ARG A O 1
ATOM 1849 N N . THR A 1 229 ? -6.395 3.754 -1.931 1.00 94.88 229 THR A N 1
ATOM 1850 C CA . THR A 1 229 ? -5.146 3.343 -1.286 1.00 94.88 229 THR A CA 1
ATOM 1851 C C . THR A 1 229 ? -4.991 1.835 -1.357 1.00 94.88 229 THR A C 1
ATOM 1853 O O . THR A 1 229 ? -5.932 1.093 -1.081 1.00 94.88 229 THR A O 1
ATOM 1856 N N . ILE A 1 230 ? -3.790 1.386 -1.721 1.00 95.69 230 ILE A N 1
ATOM 1857 C CA . ILE A 1 230 ? -3.416 -0.027 -1.743 1.00 95.69 230 ILE A CA 1
ATOM 1858 C C . ILE A 1 230 ? -2.341 -0.243 -0.684 1.00 95.69 230 ILE A C 1
ATOM 1860 O O . ILE A 1 230 ? -1.310 0.427 -0.683 1.00 95.69 230 ILE A O 1
ATOM 1864 N N . VAL A 1 231 ? -2.587 -1.190 0.211 1.00 96.12 231 VAL A N 1
ATOM 1865 C CA . VAL A 1 231 ? -1.655 -1.628 1.244 1.00 96.12 231 VAL A CA 1
ATOM 1866 C C . VAL A 1 231 ? -1.186 -3.030 0.886 1.00 96.12 231 VAL A C 1
ATOM 1868 O O . VAL A 1 231 ? -2.003 -3.937 0.772 1.00 96.12 231 VAL A O 1
ATOM 1871 N N . CYS A 1 232 ? 0.122 -3.211 0.733 1.00 95.38 232 CYS A N 1
ATOM 1872 C CA . CYS A 1 232 ? 0.741 -4.504 0.455 1.00 95.38 232 CYS A CA 1
ATOM 1873 C C . CYS A 1 232 ? 1.506 -4.981 1.691 1.00 95.38 232 CYS A C 1
ATOM 1875 O O . CYS A 1 232 ? 2.572 -4.450 2.001 1.00 95.38 232 CYS A O 1
ATOM 1877 N N . ASP A 1 233 ? 0.961 -5.971 2.387 1.00 94.50 233 ASP A N 1
ATOM 1878 C CA . ASP A 1 233 ? 1.590 -6.608 3.541 1.00 94.50 233 ASP A CA 1
ATOM 1879 C C . ASP A 1 233 ? 2.503 -7.754 3.094 1.00 94.50 233 ASP A C 1
ATOM 1881 O O . ASP A 1 233 ? 2.136 -8.536 2.220 1.00 94.50 233 ASP A O 1
ATOM 1885 N N . GLU A 1 234 ? 3.687 -7.879 3.694 1.00 90.69 234 GLU A N 1
ATOM 1886 C CA . GLU A 1 234 ? 4.706 -8.859 3.283 1.00 90.69 234 GLU A CA 1
ATOM 1887 C C . GLU A 1 234 ? 4.983 -8.815 1.761 1.00 90.69 234 GLU A C 1
ATOM 1889 O O . GLU A 1 234 ? 4.893 -9.814 1.036 1.00 90.69 234 GLU A O 1
ATOM 1894 N N . VAL A 1 235 ? 5.318 -7.614 1.268 1.00 87.56 235 VAL A N 1
ATOM 1895 C CA . VAL A 1 235 ? 5.483 -7.277 -0.160 1.00 87.56 235 VAL A CA 1
ATOM 1896 C C . VAL A 1 235 ? 6.481 -8.169 -0.910 1.00 87.56 235 VAL A C 1
ATOM 1898 O O . VAL A 1 235 ? 6.413 -8.280 -2.133 1.00 87.56 235 VAL A O 1
ATOM 1901 N N . GLN A 1 236 ? 7.391 -8.854 -0.216 1.00 83.25 236 GLN A N 1
ATOM 1902 C CA . GLN A 1 236 ? 8.287 -9.844 -0.817 1.00 83.25 236 GLN A CA 1
ATOM 1903 C C . GLN A 1 236 ? 7.538 -10.964 -1.549 1.00 83.25 2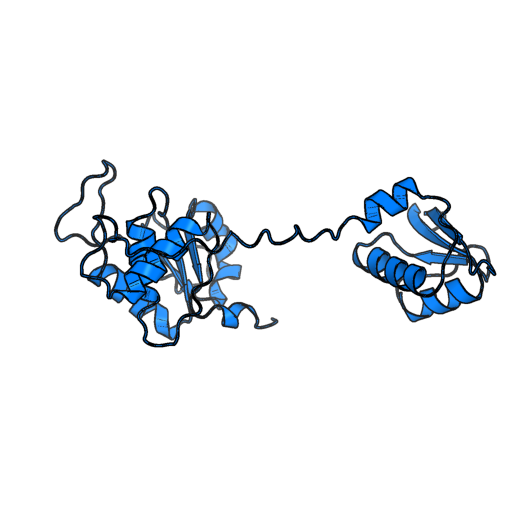36 GLN A C 1
ATOM 1905 O O . GLN A 1 236 ? 8.089 -11.524 -2.497 1.00 83.25 236 GLN A O 1
ATOM 1910 N N . ASN A 1 237 ? 6.281 -11.238 -1.188 1.00 80.81 237 ASN A N 1
ATOM 1911 C CA . ASN A 1 237 ? 5.441 -12.212 -1.885 1.00 80.81 237 ASN A CA 1
ATOM 1912 C C . ASN A 1 237 ? 5.133 -11.800 -3.335 1.00 80.81 237 ASN A C 1
ATOM 1914 O O . ASN A 1 237 ? 4.933 -12.668 -4.179 1.00 80.81 237 ASN A O 1
ATOM 1918 N N . LEU A 1 238 ? 5.209 -10.503 -3.671 1.00 74.38 238 LEU A N 1
ATOM 1919 C CA . LEU A 1 238 ? 5.110 -10.024 -5.059 1.00 74.38 238 LEU A CA 1
ATOM 1920 C C . LEU A 1 238 ? 6.310 -10.414 -5.926 1.00 74.38 238 LEU A C 1
ATOM 1922 O O . LEU A 1 238 ? 6.230 -10.344 -7.148 1.00 74.38 238 LEU A O 1
ATOM 1926 N N . ARG A 1 239 ? 7.445 -10.792 -5.325 1.00 67.50 239 ARG A N 1
ATOM 1927 C CA . ARG A 1 239 ? 8.649 -11.177 -6.079 1.00 67.50 239 ARG A CA 1
ATOM 1928 C C . ARG A 1 239 ? 8.587 -12.612 -6.598 1.00 67.50 239 ARG A C 1
ATOM 1930 O O . ARG A 1 239 ? 9.493 -13.001 -7.337 1.00 67.50 239 ARG A O 1
ATOM 1937 N N . SER A 1 240 ? 7.569 -13.387 -6.217 1.00 53.59 240 SER A N 1
ATOM 1938 C CA . SER A 1 240 ? 7.383 -14.744 -6.722 1.00 53.59 240 SER A CA 1
ATOM 1939 C C . SER A 1 240 ? 7.077 -14.685 -8.218 1.00 53.59 240 SER A C 1
ATOM 1941 O O . SER A 1 240 ? 5.992 -14.284 -8.631 1.00 53.59 240 SER A O 1
ATOM 1943 N N . LYS A 1 241 ? 8.084 -15.031 -9.028 1.00 44.88 241 LYS A N 1
ATOM 1944 C CA . LYS A 1 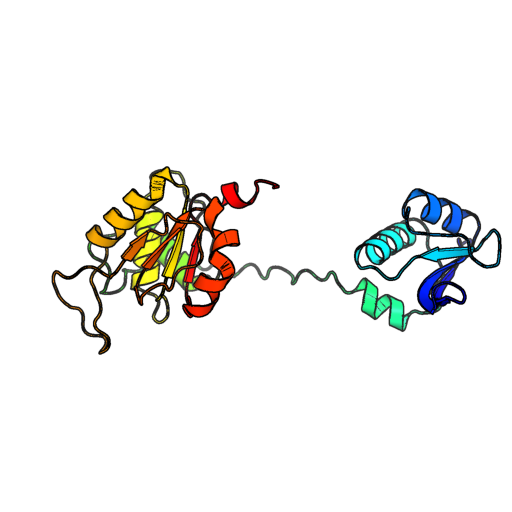241 ? 7.968 -15.198 -10.476 1.00 44.88 241 LYS A CA 1
ATOM 1945 C C . LYS A 1 241 ? 7.020 -16.366 -10.734 1.00 44.88 241 LYS A C 1
ATOM 1947 O O . LYS A 1 241 ? 7.447 -17.515 -10.654 1.00 44.88 241 LYS A O 1
ATOM 1952 N N . THR A 1 242 ? 5.758 -16.067 -11.000 1.00 38.09 242 THR A N 1
ATOM 1953 C CA . THR A 1 242 ? 4.886 -16.978 -11.745 1.00 38.09 242 THR A CA 1
ATOM 1954 C C . THR A 1 242 ? 4.649 -16.360 -13.106 1.00 38.09 242 THR A C 1
ATOM 1956 O O . THR A 1 242 ? 4.375 -15.138 -13.135 1.00 38.09 242 THR A O 1
#

InterPro domains:
  IPR000330 SNF2, N-terminal domain [PF00176] (112-241)
  IPR014001 Helicase superfamily 1/2, ATP-binding domain [PS51192] (118-242)
  IPR027417 P-loop containing nucleoside triphosphate hydrolase [SSF52540] (90-239)
  IPR038718 SNF2-like, N-terminal domain superfamily [G3DSA:3.40.50.10810] (75-242)

Foldseek 3Di:
DPAQWEWEFDQAPVVSDTWIKTFHQRLQVQCVVQQVQWDAHPDPRIITGHDDLVSLVSVVVSCVVHPHHYPPVVVNVVSNPVPPPPPPPPPDCDPQDQDFFAPQWDDDADRVLSSVLSVLVPVVADDDDPDDPPNPVLSSVLSNLRRDPQQFLEEEEEAPVCQVVSVVVQLVTGFDADPVRDTDPPHGFFEDEDPDLAADADDQGSYYYYYPVSCVSHVVNVVVRPHDYYHYDPCVVVVPDD